Protein AF-A0A7S2MRG0-F1 (afdb_monomer)

Organism: NCBI:txid327968

Foldseek 3Di:
DVVVCVVPVDPDPCDLVNVVVVCVVVVVLVVLLVQCQPDLVRNLVSLQVLLSQLVPDPVSLCSNVVQPSVCLLLVHFPPPVDGDRGCNVVNLVPPLSSLLSSLSSLLSNLLPPSNVVCCVPVLQSSQVSLLVSLVVLVVVPDVRVVSNVSSLSSLLSCLVPPVPSVLPRHDLVVLLVLLLLLVDPPSVSSVSSNVSSCVDVSSVVSNVVSNVCVVVVNDPDPVVVVVVVVCPDDDPPDDD

Mean predicted aligned error: 9.66 Å

Nearest PDB structures (foldseek):
  4db8-assembly2_C  TM=5.109E-01  e=4.761E-03  synthetic construct
  4dba-assembly2_D  TM=5.518E-01  e=1.213E-02  synthetic construct
  4hxt-assembly1_A  TM=4.665E-01  e=1.895E-02  synthetic construct
  7sqc-assembly1_I0  TM=4.192E-01  e=9.850E-02  Chlamydomonas reinhardtii

Radius of gyration: 21.15 Å; Cα contacts (8 Å, |Δi|>4): 250; chains: 1; bounding box: 89×30×52 Å

pLDDT: mean 83.01, std 17.53, range [37.38, 97.69]

Solvent-accessible surface area (backbone atoms only — not comparable to full-atom values): 13139 Å² total; per-residue (Å²): 107,77,65,57,50,65,61,63,74,48,100,53,85,61,49,74,66,57,48,52,52,51,36,59,78,65,49,36,64,78,56,33,53,64,28,37,33,32,57,50,90,45,14,34,60,22,32,44,51,51,27,52,44,37,71,74,38,71,67,44,32,52,55,48,54,75,69,43,45,59,39,42,75,42,74,38,67,46,50,77,93,63,54,55,87,63,32,35,73,56,29,55,70,75,32,70,67,35,37,41,22,46,25,45,34,43,45,60,40,51,89,37,69,69,45,52,49,44,44,70,77,41,22,58,56,41,44,47,40,51,50,52,50,39,50,54,35,53,72,66,37,86,90,30,53,69,32,34,50,24,36,48,48,33,52,30,52,38,38,75,78,48,39,64,46,54,49,72,41,62,52,67,72,60,53,48,49,33,52,62,44,33,71,42,86,86,34,56,57,32,37,52,35,51,59,53,35,52,72,38,74,70,33,26,67,63,44,49,64,50,48,53,33,55,76,71,70,49,71,93,63,71,64,59,62,51,55,58,67,70,63,57,84,77,80,79,79,82,78,130

Structure (mmCIF, N/CA/C/O backbone):
data_AF-A0A7S2MRG0-F1
#
_entry.id   AF-A0A7S2MRG0-F1
#
loop_
_atom_site.group_PDB
_atom_site.id
_atom_site.type_symbol
_atom_site.label_atom_id
_atom_site.label_alt_id
_atom_site.label_comp_id
_atom_site.label_asym_id
_atom_site.label_entity_id
_atom_site.label_seq_id
_atom_site.pdbx_PDB_ins_code
_atom_site.Cartn_x
_atom_site.Cartn_y
_atom_site.Cartn_z
_atom_site.occupancy
_atom_site.B_iso_or_equiv
_atom_site.auth_seq_id
_atom_site.auth_comp_id
_atom_site.auth_asym_id
_atom_site.auth_atom_id
_atom_site.pdbx_PDB_model_num
ATOM 1 N N . LYS A 1 1 ? 19.840 -15.384 -13.602 1.00 38.88 1 LYS A N 1
ATOM 2 C CA . LYS A 1 1 ? 21.110 -16.084 -13.936 1.00 38.88 1 LYS A CA 1
ATOM 3 C C . LYS A 1 1 ? 21.930 -15.422 -15.052 1.00 38.88 1 LYS A C 1
ATOM 5 O O . LYS A 1 1 ? 22.970 -14.881 -14.722 1.00 38.88 1 LYS A O 1
ATOM 10 N N . ALA A 1 2 ? 21.521 -15.392 -16.332 1.00 38.28 2 ALA A N 1
ATOM 11 C CA . ALA A 1 2 ? 22.352 -14.765 -17.387 1.00 38.28 2 ALA A CA 1
ATOM 12 C C . ALA A 1 2 ? 22.412 -13.219 -17.320 1.00 38.28 2 ALA A C 1
ATOM 14 O O . ALA A 1 2 ? 23.446 -12.632 -17.630 1.00 38.28 2 ALA A O 1
ATOM 15 N N . LEU A 1 3 ? 21.325 -12.564 -16.886 1.00 37.81 3 LEU A N 1
ATOM 16 C CA . LEU A 1 3 ? 21.286 -11.105 -16.706 1.00 37.81 3 LEU A CA 1
ATOM 17 C C . LEU A 1 3 ? 22.051 -10.654 -15.448 1.00 37.81 3 LEU A C 1
ATOM 19 O O . LEU A 1 3 ? 22.858 -9.738 -15.531 1.00 37.81 3 LEU A O 1
ATOM 23 N N . GLU A 1 4 ? 21.872 -11.358 -14.323 1.00 41.69 4 GLU A N 1
ATOM 24 C CA . GLU A 1 4 ? 22.664 -11.155 -13.094 1.00 41.69 4 GLU A CA 1
ATOM 25 C C . GLU A 1 4 ? 24.160 -11.339 -13.341 1.00 41.69 4 GLU A C 1
ATOM 27 O O . GLU A 1 4 ? 24.950 -10.494 -12.945 1.00 41.69 4 GLU A O 1
ATOM 32 N N . TYR A 1 5 ? 24.559 -12.399 -14.053 1.00 42.91 5 TYR A N 1
ATOM 33 C CA . TYR A 1 5 ? 25.966 -12.632 -14.378 1.00 42.91 5 TYR A CA 1
ATOM 34 C C . TYR A 1 5 ? 26.545 -11.499 -15.238 1.00 42.91 5 TYR A C 1
ATOM 36 O O . TYR A 1 5 ? 27.671 -11.071 -15.025 1.00 42.91 5 TYR A O 1
ATOM 44 N N . ARG A 1 6 ? 25.770 -10.941 -16.178 1.00 43.69 6 ARG A N 1
ATOM 45 C CA . ARG A 1 6 ? 26.230 -9.807 -16.996 1.00 43.69 6 ARG A CA 1
ATOM 46 C C . ARG A 1 6 ? 26.312 -8.484 -16.236 1.00 43.69 6 ARG A C 1
ATOM 48 O O . ARG A 1 6 ? 27.131 -7.651 -16.613 1.00 43.69 6 ARG A O 1
ATOM 55 N N . LEU A 1 7 ? 25.495 -8.299 -15.202 1.00 45.19 7 LEU A N 1
ATOM 56 C CA . LEU A 1 7 ? 25.534 -7.114 -14.344 1.00 45.19 7 LEU A CA 1
ATOM 57 C C . LEU A 1 7 ? 26.647 -7.196 -13.287 1.00 45.19 7 LEU A C 1
ATOM 59 O O . LEU A 1 7 ? 27.236 -6.172 -12.972 1.00 45.19 7 LEU A O 1
ATOM 63 N N . LEU A 1 8 ? 26.976 -8.399 -12.799 1.00 50.06 8 LEU A N 1
ATOM 64 C CA . LEU A 1 8 ? 27.940 -8.622 -11.709 1.00 50.06 8 LEU A CA 1
ATOM 65 C C . LEU A 1 8 ? 29.391 -8.884 -12.164 1.00 50.06 8 LEU A C 1
ATOM 67 O O . LEU A 1 8 ? 30.298 -8.798 -11.349 1.00 50.06 8 LEU A O 1
ATOM 71 N N . VAL A 1 9 ? 29.641 -9.228 -13.436 1.00 46.03 9 VAL A N 1
ATOM 72 C CA . VAL A 1 9 ? 30.993 -9.607 -13.929 1.00 46.03 9 VAL A CA 1
ATOM 73 C C . VAL A 1 9 ? 31.866 -8.411 -14.327 1.00 46.03 9 VAL A C 1
ATOM 75 O O . VAL A 1 9 ? 33.059 -8.568 -14.578 1.00 46.03 9 VAL A O 1
ATOM 78 N N . LYS A 1 10 ? 31.319 -7.195 -14.368 1.00 42.16 10 LYS A N 1
ATOM 79 C CA . LYS A 1 10 ? 32.153 -5.989 -14.402 1.00 42.16 10 LYS A CA 1
ATOM 80 C C . LYS A 1 10 ? 32.171 -5.422 -12.995 1.00 42.16 10 LYS A C 1
ATOM 82 O O . LYS A 1 10 ? 31.092 -5.117 -12.507 1.00 42.16 10 LYS A O 1
ATOM 87 N N . ASP A 1 11 ? 33.363 -5.265 -12.413 1.00 41.53 11 ASP A N 1
ATOM 88 C CA . ASP A 1 11 ? 33.671 -4.532 -11.170 1.00 41.53 11 ASP A CA 1
ATOM 89 C C . ASP A 1 11 ? 33.156 -3.084 -11.222 1.00 41.53 11 ASP A C 1
ATOM 91 O O . ASP A 1 11 ? 33.892 -2.105 -11.321 1.00 41.53 11 ASP A O 1
ATOM 95 N N . ARG A 1 12 ? 31.843 -2.944 -11.247 1.00 46.56 12 ARG A N 1
ATOM 96 C CA . ARG A 1 12 ? 31.109 -1.717 -11.071 1.00 46.56 12 ARG A CA 1
ATOM 97 C C . ARG A 1 12 ? 30.183 -2.042 -9.929 1.00 46.56 12 ARG A C 1
ATOM 99 O O . ARG A 1 12 ? 29.082 -2.548 -10.135 1.00 46.56 12 ARG A O 1
ATOM 106 N N . GLU A 1 13 ? 30.641 -1.743 -8.723 1.00 42.44 13 GLU A N 1
ATOM 107 C CA . GLU A 1 13 ? 29.713 -1.200 -7.747 1.00 42.44 13 GLU A CA 1
ATOM 108 C C . GLU A 1 13 ? 29.060 -0.006 -8.454 1.00 42.44 13 GLU A C 1
ATOM 110 O O . GLU A 1 13 ? 29.632 1.075 -8.557 1.00 42.44 13 GLU A O 1
ATOM 115 N N . LEU A 1 14 ? 27.935 -0.254 -9.130 1.00 49.53 14 LEU A N 1
ATOM 116 C CA . LEU A 1 14 ? 27.101 0.813 -9.643 1.00 49.53 14 LEU A CA 1
ATOM 117 C C . LEU A 1 14 ? 26.596 1.497 -8.384 1.00 49.53 14 LEU A C 1
ATOM 119 O O . LEU A 1 14 ? 25.675 1.006 -7.729 1.00 49.53 14 LEU A O 1
ATOM 123 N N . GLU A 1 15 ? 27.258 2.593 -8.020 1.00 56.72 15 GLU A N 1
ATOM 124 C CA . GLU A 1 15 ? 26.731 3.540 -7.053 1.00 56.72 15 GLU A CA 1
ATOM 125 C C . GLU A 1 15 ? 25.265 3.810 -7.416 1.00 56.72 15 GLU A C 1
ATOM 127 O O . GLU A 1 15 ? 24.887 3.790 -8.592 1.00 56.72 15 GLU A O 1
ATOM 132 N N . ARG A 1 16 ? 24.417 3.996 -6.404 1.00 56.06 16 ARG A N 1
ATOM 133 C CA . ARG A 1 16 ? 22.956 4.093 -6.564 1.00 56.06 16 ARG A CA 1
ATOM 134 C C . ARG A 1 16 ? 22.547 5.078 -7.672 1.00 56.06 16 ARG A C 1
ATOM 136 O O . ARG A 1 16 ? 21.622 4.786 -8.428 1.00 56.06 16 ARG A O 1
ATOM 143 N N . ASP A 1 17 ? 23.299 6.165 -7.813 1.00 61.16 17 ASP A N 1
ATOM 144 C CA . ASP A 1 17 ? 23.102 7.206 -8.825 1.00 61.16 17 ASP A CA 1
ATOM 145 C C . ASP A 1 17 ? 23.449 6.714 -10.246 1.00 61.16 17 ASP A C 1
ATOM 147 O O . ASP A 1 17 ? 22.743 7.000 -11.209 1.00 61.16 17 ASP A O 1
ATOM 151 N N . SER A 1 18 ? 24.460 5.852 -10.380 1.00 72.81 18 SER A N 1
ATOM 152 C CA . SER A 1 18 ? 24.862 5.249 -11.654 1.00 72.81 18 SER A CA 1
ATOM 153 C C . SER A 1 18 ? 23.833 4.238 -12.188 1.00 72.81 18 SER A C 1
ATOM 155 O O . SER A 1 18 ? 23.685 4.086 -13.404 1.00 72.81 18 SER A O 1
ATOM 157 N N . PHE A 1 19 ? 23.089 3.560 -11.303 1.00 79.88 19 PHE A N 1
ATOM 158 C CA . PHE A 1 19 ? 21.957 2.719 -11.707 1.00 79.88 19 PHE A CA 1
ATOM 159 C C . PHE A 1 19 ? 20.771 3.558 -12.188 1.00 79.88 19 PHE A C 1
ATOM 161 O O . PHE A 1 19 ? 20.184 3.239 -13.223 1.00 79.88 19 PHE A O 1
ATOM 168 N N . GLU A 1 20 ? 20.425 4.619 -11.456 1.00 84.81 20 GLU A N 1
ATOM 169 C CA . GLU A 1 20 ? 19.325 5.515 -11.815 1.00 84.81 20 GLU A CA 1
ATOM 170 C C . GLU A 1 20 ? 19.563 6.167 -13.187 1.00 84.81 20 GLU A C 1
ATOM 172 O O . GLU A 1 20 ? 18.697 6.084 -14.061 1.00 84.81 20 GLU A O 1
ATOM 177 N N . ASP A 1 21 ? 20.760 6.700 -13.430 1.00 84.88 21 ASP A N 1
ATOM 178 C CA . ASP A 1 21 ? 21.127 7.294 -14.719 1.00 84.88 21 ASP A CA 1
ATOM 179 C C . ASP A 1 21 ? 21.046 6.284 -15.871 1.00 84.88 21 ASP A C 1
ATOM 181 O O . ASP A 1 21 ? 20.509 6.583 -16.941 1.00 84.88 21 ASP A O 1
ATOM 185 N N . ALA A 1 22 ? 21.537 5.059 -15.658 1.00 85.75 22 ALA A N 1
ATOM 186 C CA . ALA A 1 22 ? 21.460 3.995 -16.657 1.00 85.75 22 ALA A CA 1
ATOM 187 C C . ALA A 1 22 ? 20.010 3.564 -16.928 1.00 85.75 22 ALA A C 1
ATOM 189 O O . ALA A 1 22 ? 19.646 3.291 -18.076 1.00 85.75 22 ALA A O 1
ATOM 190 N N . PHE A 1 23 ? 19.175 3.520 -15.889 1.00 89.56 23 PHE A N 1
ATOM 191 C CA . PHE A 1 23 ? 17.756 3.212 -16.005 1.00 89.56 23 PHE A CA 1
ATOM 192 C C . PHE A 1 23 ? 17.024 4.283 -16.822 1.00 89.56 23 PHE A C 1
ATOM 194 O O . PHE A 1 23 ? 16.280 3.943 -17.745 1.00 89.56 23 PHE A O 1
ATOM 201 N N . HIS A 1 24 ? 17.279 5.564 -16.546 1.00 90.12 24 HIS A N 1
ATOM 202 C CA . HIS A 1 24 ? 16.719 6.686 -17.304 1.00 90.12 24 HIS A CA 1
ATOM 203 C C . HIS A 1 24 ? 17.182 6.678 -18.760 1.00 90.12 24 HIS A C 1
ATOM 205 O O . HIS A 1 24 ? 16.351 6.688 -19.669 1.00 90.12 24 HIS A O 1
ATOM 211 N N . ALA A 1 25 ? 18.493 6.574 -18.999 1.00 89.69 25 ALA A N 1
ATOM 212 C CA . ALA A 1 25 ? 19.071 6.541 -20.343 1.00 89.69 25 ALA A CA 1
ATOM 213 C C . ALA A 1 25 ? 18.555 5.357 -21.182 1.00 89.69 25 ALA A C 1
ATOM 215 O O . ALA A 1 25 ? 18.413 5.461 -22.400 1.00 89.69 25 ALA A O 1
ATOM 216 N N . GLY A 1 26 ? 18.247 4.234 -20.530 1.00 88.00 26 GLY A N 1
ATOM 217 C CA . GLY A 1 26 ? 17.693 3.035 -21.153 1.00 88.00 26 GLY A CA 1
ATOM 218 C C . GLY A 1 26 ? 16.178 3.050 -21.370 1.00 88.00 26 GLY A C 1
ATOM 219 O O . GLY A 1 26 ? 15.636 2.020 -21.767 1.00 88.00 26 GLY A O 1
ATOM 220 N N . ASN A 1 27 ? 15.477 4.161 -21.105 1.00 89.88 27 ASN A N 1
ATOM 221 C CA . ASN A 1 27 ? 14.008 4.227 -21.111 1.00 89.88 27 ASN A CA 1
ATOM 222 C C . ASN A 1 27 ? 13.360 3.183 -20.181 1.00 89.88 27 ASN A C 1
ATOM 224 O O . ASN A 1 27 ? 12.313 2.611 -20.493 1.00 89.88 27 ASN A O 1
ATOM 228 N N . GLY A 1 28 ? 13.979 2.927 -19.026 1.00 91.50 28 GLY A N 1
ATOM 229 C CA . GLY A 1 28 ? 13.631 1.830 -18.127 1.00 91.50 28 GLY A CA 1
ATOM 230 C C . GLY A 1 28 ? 12.164 1.814 -17.695 1.00 91.50 28 GLY A C 1
ATOM 231 O O . GLY A 1 28 ? 11.574 0.739 -17.606 1.00 91.50 28 GLY A O 1
ATOM 232 N N . TYR A 1 29 ? 11.528 2.978 -17.514 1.00 91.88 29 TYR A N 1
ATOM 233 C CA . TYR A 1 29 ? 10.099 3.064 -17.180 1.00 91.88 29 TYR A CA 1
ATOM 234 C C . TYR A 1 29 ? 9.194 2.443 -18.247 1.00 91.88 29 TYR A C 1
ATOM 236 O O . TYR A 1 29 ? 8.263 1.715 -17.908 1.00 91.88 29 TYR A O 1
ATOM 244 N N . PHE A 1 30 ? 9.490 2.667 -19.530 1.00 90.12 30 PHE A N 1
ATOM 245 C CA . PHE A 1 30 ? 8.708 2.114 -20.641 1.00 90.12 30 PHE A CA 1
ATOM 246 C C . PHE A 1 30 ? 8.842 0.595 -20.759 1.00 90.12 30 PHE A C 1
ATOM 248 O O . PHE A 1 30 ? 7.992 -0.050 -21.368 1.00 90.12 30 PHE A O 1
ATOM 255 N N . VAL A 1 31 ? 9.884 0.020 -20.156 1.00 90.19 31 VAL A N 1
ATOM 256 C CA . VAL A 1 31 ? 10.081 -1.428 -20.075 1.00 90.19 31 VAL A CA 1
ATOM 257 C C . VAL A 1 31 ? 9.444 -1.986 -18.804 1.00 90.19 31 VAL A C 1
ATOM 259 O O . VAL A 1 31 ? 8.649 -2.915 -18.874 1.00 90.19 31 VAL A O 1
ATOM 262 N N . ALA A 1 32 ? 9.760 -1.422 -17.638 1.00 92.31 32 ALA A N 1
ATOM 263 C CA . ALA A 1 32 ? 9.353 -1.969 -16.348 1.00 92.31 32 ALA A CA 1
ATOM 264 C C . ALA A 1 32 ? 7.843 -1.845 -16.094 1.00 92.31 32 ALA A C 1
ATOM 266 O O . ALA A 1 32 ? 7.231 -2.780 -15.586 1.00 92.31 32 ALA A O 1
ATOM 267 N N . ILE A 1 33 ? 7.215 -0.727 -16.466 1.00 91.50 33 ILE A N 1
ATOM 268 C CA . ILE A 1 33 ? 5.807 -0.470 -16.127 1.00 91.50 33 ILE A CA 1
ATOM 269 C C . ILE A 1 33 ? 4.848 -1.458 -16.806 1.00 91.50 33 ILE A C 1
ATOM 271 O O . ILE A 1 33 ? 4.027 -2.048 -16.100 1.00 91.50 33 ILE A O 1
ATOM 275 N N . PRO A 1 34 ? 4.949 -1.736 -18.121 1.00 88.94 34 PRO A N 1
ATOM 276 C CA . PRO A 1 34 ? 4.121 -2.769 -18.740 1.00 88.94 34 PRO A CA 1
ATOM 277 C C . PRO A 1 34 ? 4.332 -4.159 -18.125 1.00 88.94 34 PRO A C 1
ATOM 279 O O . PRO A 1 34 ? 3.378 -4.928 -18.005 1.00 88.94 34 PRO A O 1
ATOM 282 N N . LEU A 1 35 ? 5.559 -4.476 -17.693 1.00 91.94 35 LEU A N 1
ATOM 283 C CA . LEU A 1 35 ? 5.891 -5.779 -17.111 1.00 91.94 35 LEU A CA 1
ATOM 284 C C . LEU A 1 35 ? 5.221 -6.027 -15.757 1.00 91.94 35 LEU A C 1
ATOM 286 O O . LEU A 1 35 ? 4.993 -7.188 -15.425 1.00 91.94 35 LEU A O 1
ATOM 290 N N . VAL A 1 36 ? 4.818 -4.981 -15.024 1.00 92.62 36 VAL A N 1
ATOM 291 C CA . VAL A 1 36 ? 3.998 -5.122 -13.804 1.00 92.62 36 VAL A CA 1
ATOM 292 C C . VAL A 1 36 ? 2.703 -5.888 -14.089 1.00 92.62 36 VAL A C 1
ATOM 294 O O . VAL A 1 36 ? 2.254 -6.665 -13.252 1.00 92.62 36 VAL A O 1
ATOM 297 N N . GLN A 1 37 ? 2.118 -5.707 -15.277 1.00 90.19 37 GLN A N 1
ATOM 298 C CA . GLN A 1 37 ? 0.887 -6.391 -15.687 1.00 90.19 37 GLN A CA 1
ATOM 299 C C . GLN A 1 37 ? 1.126 -7.793 -16.272 1.00 90.19 37 GLN A C 1
ATOM 301 O O . GLN A 1 37 ? 0.172 -8.537 -16.516 1.00 90.19 37 GLN A O 1
ATOM 306 N N . GLY A 1 38 ? 2.389 -8.168 -16.482 1.00 90.38 38 GLY A N 1
ATOM 307 C CA . GLY A 1 38 ? 2.785 -9.470 -17.003 1.00 90.38 38 GLY A CA 1
ATOM 308 C C . GLY A 1 38 ? 2.744 -10.593 -15.957 1.00 90.38 38 GLY A C 1
ATOM 309 O O . GLY A 1 38 ? 2.422 -10.364 -14.791 1.00 90.38 38 GLY A O 1
ATOM 310 N N . PRO A 1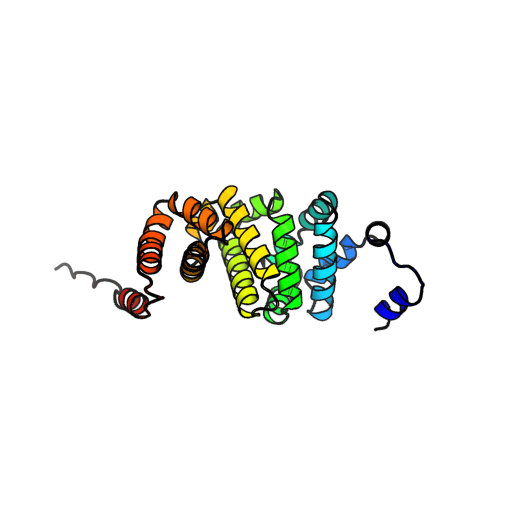 39 ? 3.090 -11.829 -16.360 1.00 91.25 39 PRO A N 1
ATOM 311 C CA . PRO A 1 39 ? 3.187 -12.973 -15.453 1.00 91.25 39 PRO A CA 1
ATOM 312 C C . PRO A 1 39 ? 4.157 -12.742 -14.282 1.00 91.25 39 PRO A C 1
ATOM 314 O O . PRO A 1 39 ? 5.134 -12.003 -14.422 1.00 91.25 39 PRO A O 1
ATOM 317 N N . THR A 1 40 ? 3.949 -13.452 -13.166 1.00 92.88 40 THR A N 1
ATOM 318 C CA . THR A 1 40 ? 4.726 -13.325 -11.914 1.00 92.88 40 THR A CA 1
ATOM 319 C C . THR A 1 40 ? 6.248 -13.198 -12.102 1.00 92.88 40 THR A C 1
ATOM 321 O O . THR A 1 40 ? 6.814 -12.276 -11.515 1.00 92.88 40 THR A O 1
ATOM 324 N N . PRO A 1 41 ? 6.928 -14.016 -12.942 1.00 93.31 41 PRO A N 1
ATOM 325 C CA . PRO A 1 41 ? 8.385 -13.927 -13.116 1.00 93.31 41 PRO A CA 1
ATOM 326 C C . PRO A 1 41 ? 8.889 -12.597 -13.694 1.00 93.31 41 PRO A C 1
ATOM 328 O O . PRO A 1 41 ? 10.073 -12.291 -13.579 1.00 93.31 41 PRO A O 1
ATOM 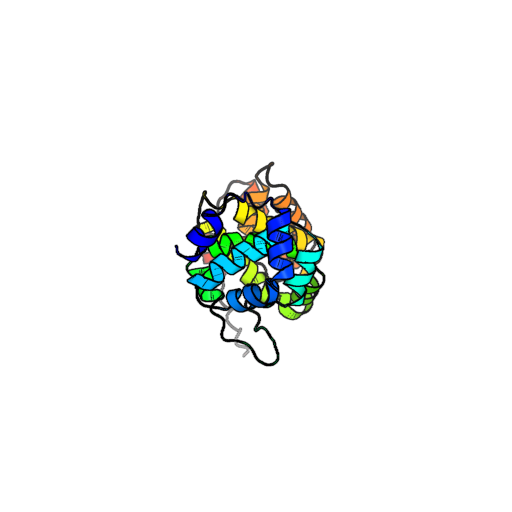331 N N . PHE A 1 42 ? 8.013 -11.824 -14.338 1.00 93.38 42 PHE A N 1
ATOM 332 C CA . PHE A 1 42 ? 8.321 -10.502 -14.882 1.00 93.38 42 PHE A CA 1
ATOM 333 C C . PHE A 1 42 ? 7.794 -9.382 -13.987 1.00 93.38 42 PHE A C 1
ATOM 335 O O . PHE A 1 42 ? 8.479 -8.378 -13.794 1.00 93.38 42 PHE A O 1
ATOM 342 N N . ALA A 1 43 ? 6.602 -9.570 -13.416 1.00 93.62 43 ALA A N 1
ATOM 343 C CA . ALA A 1 43 ? 5.962 -8.576 -12.569 1.00 93.62 43 ALA A CA 1
ATOM 344 C C . ALA A 1 43 ? 6.733 -8.330 -11.267 1.00 93.62 43 ALA A C 1
ATOM 346 O O . ALA A 1 43 ? 6.888 -7.181 -10.867 1.00 93.62 43 ALA A O 1
ATOM 347 N N . GLU A 1 44 ? 7.254 -9.374 -10.615 1.00 95.19 44 GLU A N 1
ATOM 348 C CA . GLU A 1 44 ? 7.993 -9.214 -9.357 1.00 95.19 44 GLU A CA 1
ATOM 349 C C . GLU A 1 44 ? 9.271 -8.362 -9.527 1.00 95.19 44 GLU A C 1
ATOM 351 O O . GLU A 1 44 ? 9.380 -7.345 -8.834 1.00 95.19 44 GLU A O 1
ATOM 356 N N . PRO A 1 45 ? 10.203 -8.668 -10.458 1.00 94.75 45 PRO A N 1
ATOM 357 C CA . PRO A 1 45 ? 11.372 -7.816 -10.679 1.00 94.75 45 PRO A CA 1
ATOM 358 C C . PRO A 1 45 ? 11.009 -6.393 -11.114 1.00 94.75 45 PRO A C 1
ATOM 360 O O . PRO A 1 45 ? 11.659 -5.436 -10.696 1.00 94.75 45 PRO A O 1
ATOM 363 N N . ALA A 1 46 ? 9.960 -6.234 -11.928 1.00 94.94 46 ALA A N 1
ATOM 364 C CA . ALA A 1 46 ? 9.481 -4.918 -12.333 1.00 94.94 46 ALA A CA 1
ATOM 365 C C . ALA A 1 46 ? 9.010 -4.094 -11.125 1.00 94.94 46 ALA A C 1
ATOM 367 O O . ALA A 1 46 ? 9.399 -2.936 -10.980 1.00 94.94 46 ALA A O 1
ATOM 368 N N . LEU A 1 47 ? 8.238 -4.698 -10.217 1.00 95.88 47 LEU A N 1
ATOM 369 C CA . LEU A 1 47 ? 7.796 -4.048 -8.985 1.00 95.88 47 LEU A CA 1
ATOM 370 C C . LEU A 1 47 ? 8.968 -3.674 -8.080 1.00 95.88 47 LEU A C 1
ATOM 372 O O . LEU A 1 47 ? 8.967 -2.571 -7.539 1.00 95.88 47 LEU A O 1
ATOM 376 N N . LEU A 1 48 ? 9.977 -4.540 -7.944 1.00 95.00 48 LEU A N 1
ATOM 377 C CA . LEU A 1 48 ? 11.193 -4.228 -7.188 1.00 95.00 48 LEU A CA 1
ATOM 378 C C . LEU A 1 48 ? 11.897 -2.988 -7.750 1.00 95.00 48 LEU A C 1
ATOM 380 O O . LEU A 1 48 ? 12.228 -2.072 -6.994 1.00 95.00 48 LEU A O 1
ATOM 384 N N . ILE A 1 49 ? 12.105 -2.941 -9.068 1.00 94.50 49 ILE A N 1
ATOM 385 C CA . ILE A 1 49 ? 12.766 -1.812 -9.732 1.00 94.50 49 ILE A CA 1
ATOM 386 C C . ILE A 1 49 ? 11.973 -0.527 -9.492 1.00 94.50 49 ILE A C 1
ATOM 388 O O . ILE A 1 49 ? 12.533 0.455 -9.013 1.00 94.50 49 ILE A O 1
ATOM 392 N N . LEU A 1 50 ? 10.663 -0.534 -9.745 1.00 95.44 50 LEU A N 1
ATOM 393 C CA . LEU A 1 50 ? 9.828 0.657 -9.572 1.00 95.44 50 LEU A CA 1
ATOM 394 C C . LEU A 1 50 ? 9.749 1.101 -8.106 1.00 95.44 50 LEU A C 1
ATOM 396 O O . LEU A 1 50 ? 9.845 2.294 -7.829 1.00 95.44 50 LEU A O 1
ATOM 400 N N . ALA A 1 51 ? 9.652 0.165 -7.159 1.00 94.06 51 ALA A N 1
ATOM 401 C CA . ALA A 1 51 ? 9.720 0.471 -5.732 1.00 94.06 51 ALA A CA 1
ATOM 402 C C . ALA A 1 51 ? 11.074 1.081 -5.340 1.00 94.06 51 ALA A C 1
ATOM 404 O O . ALA A 1 51 ? 11.134 1.935 -4.459 1.00 94.06 51 ALA A O 1
ATOM 405 N N . THR A 1 52 ? 12.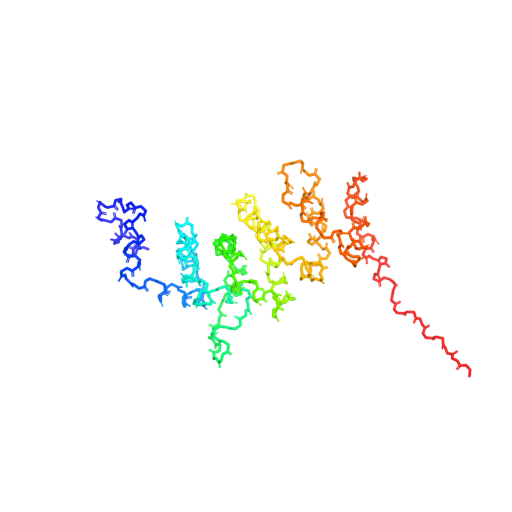164 0.668 -5.988 1.00 92.06 52 THR A N 1
ATOM 406 C CA . THR A 1 52 ? 13.508 1.216 -5.756 1.00 92.06 52 THR A CA 1
ATOM 407 C C . THR A 1 52 ? 13.617 2.638 -6.304 1.00 92.06 52 THR A C 1
ATOM 409 O O . THR A 1 52 ? 14.031 3.535 -5.574 1.00 92.06 52 THR A O 1
ATOM 412 N N . MET A 1 53 ? 13.157 2.874 -7.537 1.00 93.12 53 MET A N 1
ATOM 413 C CA . MET A 1 53 ? 13.149 4.204 -8.164 1.00 93.12 53 MET A CA 1
ATOM 414 C C . MET A 1 53 ? 12.247 5.192 -7.410 1.00 93.12 53 MET A C 1
ATOM 416 O O . MET A 1 53 ? 12.617 6.345 -7.204 1.00 93.12 53 MET A O 1
ATOM 420 N N . ALA A 1 54 ? 11.091 4.743 -6.913 1.00 93.12 54 ALA A N 1
ATOM 421 C CA . ALA A 1 54 ? 10.202 5.573 -6.097 1.00 93.12 54 ALA A CA 1
ATOM 422 C C . ALA A 1 54 ? 10.836 6.026 -4.768 1.00 93.12 54 ALA A C 1
ATOM 424 O O . ALA A 1 54 ? 10.390 7.001 -4.171 1.00 93.12 54 ALA A O 1
ATOM 425 N N . GLN A 1 55 ? 11.871 5.331 -4.287 1.00 90.19 55 GLN A N 1
ATOM 426 C CA . GLN A 1 55 ? 12.600 5.696 -3.071 1.00 90.19 55 GLN A CA 1
ATOM 427 C C . GLN A 1 55 ? 13.781 6.640 -3.324 1.00 90.19 55 GLN A C 1
ATOM 429 O O . GLN A 1 55 ? 14.376 7.104 -2.351 1.00 90.19 55 GLN A O 1
ATOM 434 N N . THR A 1 56 ? 14.182 6.882 -4.576 1.00 88.62 56 THR A N 1
ATOM 435 C CA . THR A 1 56 ? 15.337 7.745 -4.876 1.00 88.62 56 THR A CA 1
ATOM 436 C C . THR A 1 56 ? 14.942 9.200 -5.090 1.00 88.62 56 THR A C 1
ATOM 438 O O . THR A 1 56 ? 15.649 10.081 -4.610 1.00 88.62 56 THR A O 1
ATOM 441 N N . SER A 1 57 ? 13.807 9.487 -5.742 1.00 88.31 57 SER A N 1
ATOM 442 C CA . SER A 1 57 ? 13.385 10.872 -5.982 1.00 88.31 57 SER A CA 1
ATOM 443 C C . SER A 1 57 ? 11.877 11.046 -6.204 1.00 88.31 57 SER A C 1
ATOM 445 O O . SER A 1 57 ? 11.171 10.148 -6.664 1.00 88.31 57 SER A O 1
ATOM 447 N N . ALA A 1 58 ? 11.382 12.259 -5.939 1.00 88.94 58 ALA A N 1
ATOM 448 C CA . ALA A 1 58 ? 10.004 12.646 -6.253 1.00 88.94 58 ALA A CA 1
ATOM 449 C C . ALA A 1 58 ? 9.730 12.710 -7.768 1.00 88.94 58 ALA A C 1
ATOM 451 O O . ALA A 1 58 ? 8.608 12.460 -8.209 1.00 88.94 58 ALA A O 1
ATOM 452 N N . ALA A 1 59 ? 10.750 12.999 -8.585 1.00 90.81 59 ALA A N 1
ATOM 453 C CA . ALA A 1 59 ? 10.624 12.967 -10.041 1.00 90.81 59 ALA A CA 1
ATOM 454 C C . ALA A 1 59 ? 10.287 11.550 -10.534 1.00 90.81 59 ALA A C 1
ATOM 456 O O . ALA A 1 59 ? 9.387 11.374 -11.355 1.00 90.81 59 ALA A O 1
ATOM 457 N N . ASN A 1 60 ? 10.930 10.531 -9.959 1.00 92.88 60 ASN A N 1
ATOM 458 C CA . ASN A 1 60 ? 10.653 9.131 -10.273 1.00 92.88 60 ASN A CA 1
ATOM 459 C C . ASN A 1 60 ? 9.237 8.723 -9.882 1.00 92.88 60 ASN A C 1
ATOM 461 O O . ASN A 1 60 ? 8.545 8.082 -10.671 1.00 92.88 60 ASN A O 1
ATOM 465 N N . ILE A 1 61 ? 8.771 9.157 -8.709 1.00 93.75 61 ILE A N 1
ATOM 466 C CA . ILE A 1 61 ? 7.378 8.970 -8.283 1.00 93.75 61 ILE A CA 1
ATOM 467 C C . ILE A 1 61 ? 6.421 9.518 -9.352 1.00 93.75 61 ILE A C 1
ATOM 469 O O . ILE A 1 61 ? 5.527 8.792 -9.789 1.00 93.75 61 ILE A O 1
ATOM 473 N N . ASN A 1 62 ? 6.648 10.745 -9.836 1.00 91.00 62 ASN A N 1
ATOM 474 C CA . ASN A 1 62 ? 5.816 11.371 -10.870 1.00 91.00 62 ASN A CA 1
ATOM 475 C C . ASN A 1 62 ? 5.804 10.580 -12.189 1.00 91.00 62 ASN A C 1
ATOM 477 O O . ASN A 1 62 ? 4.738 10.405 -12.783 1.00 91.00 62 ASN A O 1
ATOM 481 N N . HIS A 1 63 ? 6.947 10.046 -12.629 1.00 90.94 63 HIS A N 1
ATOM 482 C CA . HIS A 1 63 ? 7.007 9.183 -13.814 1.00 90.94 63 HIS A CA 1
ATOM 483 C C . HIS A 1 63 ? 6.219 7.880 -13.630 1.00 90.94 63 HIS A C 1
ATOM 485 O O . HIS A 1 63 ? 5.469 7.478 -14.522 1.00 90.94 63 HIS A O 1
ATOM 491 N N . ILE A 1 64 ? 6.342 7.234 -12.467 1.00 92.31 64 ILE A N 1
ATOM 492 C CA . ILE A 1 64 ? 5.673 5.958 -12.185 1.00 92.31 64 ILE A CA 1
ATOM 493 C C . ILE A 1 64 ? 4.150 6.122 -12.153 1.00 92.31 64 ILE A C 1
ATOM 495 O O . ILE A 1 64 ? 3.428 5.292 -12.721 1.00 92.31 64 ILE A O 1
ATOM 499 N N . VAL A 1 65 ? 3.650 7.180 -11.504 1.00 89.56 65 VAL A N 1
ATOM 500 C CA . VAL A 1 65 ? 2.204 7.442 -11.422 1.00 89.56 65 VAL A CA 1
ATOM 501 C C . VAL A 1 65 ? 1.638 7.970 -12.737 1.00 89.56 65 VAL A C 1
ATOM 503 O O . VAL A 1 65 ? 0.533 7.576 -13.106 1.00 89.56 65 VAL A O 1
ATOM 506 N N . GLY A 1 66 ? 2.399 8.788 -13.474 1.00 85.69 66 GLY A N 1
ATOM 507 C CA . GLY A 1 66 ? 1.987 9.352 -14.763 1.00 85.69 66 GLY A CA 1
ATOM 508 C C . GLY A 1 66 ? 1.782 8.305 -15.861 1.00 85.69 66 GLY A C 1
ATOM 509 O O . GLY A 1 66 ? 1.047 8.546 -16.813 1.00 85.69 66 GLY A O 1
ATOM 510 N N . LEU A 1 67 ? 2.378 7.122 -15.706 1.00 84.75 67 LEU A N 1
ATOM 511 C CA . LEU A 1 67 ? 2.220 5.977 -16.608 1.00 84.75 67 LEU A CA 1
ATOM 512 C C . LEU A 1 67 ? 1.234 4.922 -16.065 1.00 84.75 67 LEU A C 1
ATOM 514 O O . LEU A 1 67 ? 1.259 3.762 -16.470 1.00 84.75 67 LEU A O 1
ATOM 518 N N . SER A 1 68 ? 0.354 5.319 -15.141 1.00 84.38 68 SER A N 1
ATOM 519 C CA . SER A 1 68 ? -0.768 4.518 -14.630 1.00 84.38 68 SER A CA 1
ATOM 520 C C . SER A 1 68 ? -0.387 3.188 -13.965 1.00 84.38 68 SER A C 1
ATOM 522 O O . SER A 1 68 ? -1.225 2.292 -13.848 1.00 84.38 68 SER A O 1
ATOM 524 N N . THR A 1 69 ? 0.838 3.060 -13.447 1.00 85.75 69 THR A N 1
ATOM 525 C CA . THR A 1 69 ? 1.285 1.864 -12.702 1.00 85.75 69 THR A CA 1
ATOM 526 C C . THR A 1 69 ? 0.386 1.580 -11.497 1.00 85.75 69 THR A C 1
ATOM 528 O O . THR A 1 69 ? 0.028 0.435 -11.227 1.00 85.75 69 THR A O 1
ATOM 531 N N . ILE A 1 70 ? -0.033 2.635 -10.791 1.00 89.50 70 ILE A N 1
ATOM 532 C CA . ILE A 1 70 ? -0.863 2.500 -9.589 1.00 89.50 70 ILE A CA 1
ATOM 533 C C . ILE A 1 70 ? -2.266 1.996 -9.916 1.00 89.50 70 ILE A C 1
ATOM 535 O O . ILE A 1 70 ? -2.805 1.212 -9.144 1.00 89.50 70 ILE A O 1
ATOM 539 N N . HIS A 1 71 ? -2.816 2.352 -11.084 1.00 88.00 71 HIS A N 1
ATOM 540 C CA . HIS A 1 71 ? -4.112 1.842 -11.539 1.00 88.00 71 HIS A CA 1
ATOM 541 C C . HIS A 1 71 ? -4.079 0.312 -11.634 1.00 88.00 71 HIS A C 1
ATOM 543 O O . HIS A 1 71 ? -4.954 -0.363 -11.097 1.00 88.00 71 HIS A O 1
ATOM 549 N N . ALA A 1 72 ? -3.020 -0.241 -12.232 1.00 85.88 72 ALA A N 1
ATOM 550 C CA . ALA A 1 72 ? -2.859 -1.685 -12.346 1.00 85.88 72 ALA A CA 1
ATOM 551 C C . ALA A 1 72 ? -2.757 -2.373 -10.971 1.00 85.88 72 ALA A C 1
ATOM 553 O O . ALA A 1 72 ? -3.384 -3.411 -10.765 1.00 85.88 72 ALA A O 1
ATOM 554 N N . LEU A 1 73 ? -2.023 -1.781 -10.019 1.00 88.44 73 LEU A N 1
ATOM 555 C CA . LEU A 1 73 ? -1.859 -2.322 -8.661 1.00 88.44 73 LEU A CA 1
ATOM 556 C C . LEU A 1 73 ? -3.152 -2.359 -7.844 1.00 88.44 73 LEU A C 1
ATOM 558 O O . LEU A 1 73 ? -3.345 -3.273 -7.050 1.00 88.44 73 LEU A O 1
ATOM 562 N N . ILE A 1 74 ? -4.048 -1.397 -8.053 1.00 85.69 74 ILE A N 1
ATOM 563 C CA . ILE A 1 74 ? -5.359 -1.344 -7.389 1.00 85.69 74 ILE A CA 1
ATOM 564 C C . ILE A 1 74 ? -6.459 -2.028 -8.221 1.00 85.69 74 ILE A C 1
ATOM 566 O O . ILE A 1 74 ? -7.650 -1.765 -8.041 1.00 85.69 74 ILE A O 1
ATOM 570 N N . GLY A 1 75 ? -6.072 -2.896 -9.162 1.00 77.69 75 GLY A N 1
ATOM 571 C CA . GLY A 1 75 ? -6.990 -3.690 -9.979 1.00 77.69 75 GLY A CA 1
ATOM 572 C C . GLY A 1 75 ? -7.877 -2.853 -10.903 1.00 77.69 75 GLY A C 1
ATOM 573 O O . GLY A 1 75 ? -8.957 -3.298 -11.303 1.00 77.69 75 GLY A O 1
ATOM 574 N N . MET A 1 76 ? -7.481 -1.619 -11.214 1.00 79.88 76 MET A N 1
ATOM 575 C CA . MET A 1 76 ? -8.149 -0.779 -12.201 1.00 79.88 76 MET A CA 1
ATOM 576 C C . MET A 1 76 ? -7.593 -1.110 -13.590 1.00 79.88 76 MET A C 1
ATOM 578 O O . MET A 1 76 ? -6.372 -1.182 -13.758 1.00 79.88 76 MET A O 1
ATOM 582 N N . PRO A 1 77 ? -8.467 -1.360 -14.581 1.00 68.56 77 PRO A N 1
ATOM 583 C CA . PRO A 1 77 ? -8.022 -1.650 -15.935 1.00 68.56 77 PRO A CA 1
ATOM 584 C C . PRO A 1 77 ? -7.165 -0.490 -16.451 1.00 68.56 77 PRO A C 1
ATOM 586 O O . PRO A 1 77 ? -7.574 0.658 -16.376 1.00 68.56 77 PRO A O 1
ATOM 589 N N . SER A 1 78 ? -5.964 -0.782 -16.946 1.00 66.44 78 SER A N 1
ATOM 590 C CA . SER A 1 78 ? -5.043 0.240 -17.447 1.00 66.44 78 SER A CA 1
ATOM 591 C C . SER A 1 78 ? -4.444 -0.209 -18.785 1.00 66.44 78 SER A C 1
ATOM 593 O O . SER A 1 78 ? -3.882 -1.309 -18.847 1.00 66.44 78 SER A O 1
ATOM 595 N N . PRO A 1 79 ? -4.544 0.596 -19.862 1.00 67.38 79 PRO A N 1
ATOM 596 C CA . PRO A 1 79 ? -5.282 1.863 -19.960 1.00 67.38 79 PRO A CA 1
ATOM 597 C C . PRO A 1 79 ? -6.808 1.655 -20.051 1.00 67.38 79 PRO A C 1
ATOM 599 O O . PRO A 1 79 ? -7.262 0.663 -20.620 1.00 67.38 79 PRO A O 1
ATOM 602 N N . ASP A 1 80 ? -7.600 2.617 -19.564 1.00 65.75 80 ASP A N 1
ATOM 603 C CA . ASP A 1 80 ? -9.074 2.529 -19.493 1.00 65.75 80 ASP A CA 1
ATOM 604 C C . ASP A 1 80 ? -9.744 2.232 -20.846 1.00 65.75 80 ASP A C 1
ATOM 606 O O . ASP A 1 80 ? -10.691 1.454 -20.930 1.00 65.75 80 ASP A O 1
ATOM 610 N N . ALA A 1 81 ? -9.236 2.836 -21.926 1.00 68.19 81 ALA A N 1
ATOM 611 C CA . ALA A 1 81 ? -9.816 2.707 -23.264 1.00 68.19 81 ALA A CA 1
ATOM 612 C C . ALA A 1 81 ? -9.584 1.327 -23.903 1.00 68.19 81 ALA A C 1
ATOM 614 O O . ALA A 1 81 ? -10.390 0.868 -24.713 1.00 68.19 81 ALA A O 1
ATOM 615 N N . LYS A 1 82 ? -8.468 0.669 -23.570 1.00 72.12 82 LYS A N 1
ATOM 616 C CA . LYS A 1 82 ? -8.122 -0.663 -24.077 1.00 72.12 82 LYS A CA 1
ATOM 617 C C . LYS A 1 82 ? -7.323 -1.413 -23.011 1.00 72.12 82 LYS A C 1
ATOM 619 O O . LYS A 1 82 ? -6.092 -1.433 -23.085 1.00 72.12 82 LYS A O 1
ATOM 624 N N . PRO A 1 83 ? -8.014 -2.017 -22.031 1.00 73.12 83 PRO A N 1
ATOM 625 C CA . PRO A 1 83 ? -7.361 -2.673 -20.911 1.00 73.12 83 PRO A CA 1
ATOM 626 C C . PRO A 1 83 ? -6.436 -3.782 -21.401 1.00 73.12 83 PRO A C 1
ATOM 628 O O . PRO A 1 83 ? -6.835 -4.620 -22.217 1.00 73.12 83 PRO A O 1
ATOM 631 N N . MET A 1 84 ? -5.200 -3.795 -20.911 1.00 71.31 84 MET A N 1
ATOM 632 C CA . MET A 1 84 ? -4.308 -4.919 -21.171 1.00 71.31 84 MET A CA 1
ATOM 633 C C . MET A 1 84 ? -4.712 -6.120 -20.304 1.00 71.31 84 MET A C 1
ATOM 635 O O . MET A 1 84 ? -5.175 -5.932 -19.175 1.00 71.31 84 MET A O 1
ATOM 639 N N . PRO A 1 85 ? -4.523 -7.363 -20.785 1.00 79.75 85 PRO A N 1
ATOM 640 C CA . PRO A 1 85 ? -4.591 -8.534 -19.923 1.00 79.75 85 PRO A CA 1
ATOM 641 C C . PRO A 1 85 ? -3.605 -8.369 -18.764 1.00 79.75 85 PRO A C 1
ATOM 643 O O . PRO A 1 85 ? -2.407 -8.197 -18.988 1.00 79.75 85 PRO A O 1
ATOM 646 N N . SER A 1 86 ? -4.112 -8.415 -17.535 1.00 84.62 86 SER A N 1
ATOM 647 C CA . SER A 1 86 ? -3.321 -8.173 -16.332 1.00 84.62 86 SER A CA 1
ATOM 648 C C . SER A 1 86 ? -3.267 -9.425 -15.470 1.00 84.62 86 SER A C 1
ATOM 650 O O . SER A 1 86 ? -4.296 -10.029 -15.171 1.00 84.62 86 SER A O 1
ATOM 652 N N . HIS A 1 87 ? -2.059 -9.797 -15.052 1.00 88.94 87 HIS A N 1
ATOM 653 C CA . HIS A 1 87 ? -1.823 -10.878 -14.095 1.00 88.94 87 HIS A CA 1
ATOM 654 C C . HIS A 1 87 ? -1.526 -10.333 -12.691 1.00 88.94 87 HIS A C 1
ATOM 656 O O . HIS A 1 87 ? -1.168 -11.108 -11.809 1.00 88.94 87 HIS A O 1
ATOM 662 N N . VAL A 1 88 ? -1.680 -9.020 -12.457 1.00 90.25 88 VAL A N 1
ATOM 663 C CA . VAL A 1 88 ? -1.339 -8.372 -11.176 1.00 90.25 88 VAL A CA 1
ATOM 664 C C . VAL A 1 88 ? -2.041 -9.051 -10.005 1.00 90.25 88 VAL A C 1
ATOM 666 O O . VAL A 1 88 ? -1.383 -9.415 -9.036 1.00 90.25 88 VAL A O 1
ATOM 669 N N . ASP A 1 89 ? -3.348 -9.295 -10.110 1.00 90.31 89 ASP A N 1
ATOM 670 C CA . ASP A 1 89 ? -4.116 -9.952 -9.047 1.00 90.31 89 ASP A CA 1
ATOM 671 C C . ASP A 1 89 ? -3.580 -11.351 -8.719 1.00 90.31 89 ASP A C 1
ATOM 673 O O . ASP A 1 89 ? -3.520 -11.741 -7.551 1.00 90.31 89 ASP A O 1
ATOM 677 N N . GLN A 1 90 ? -3.172 -12.107 -9.741 1.00 91.69 90 GLN A N 1
ATOM 678 C CA . GLN A 1 90 ? -2.580 -13.429 -9.562 1.00 91.69 90 GLN A CA 1
ATOM 679 C C . GLN A 1 90 ? -1.196 -13.318 -8.917 1.00 91.69 90 GLN A C 1
ATOM 681 O O . GLN A 1 90 ? -0.937 -13.991 -7.922 1.00 91.69 90 GLN A O 1
ATOM 686 N N . THR A 1 91 ? -0.343 -12.432 -9.430 1.00 93.25 91 THR A N 1
ATOM 687 C CA . THR A 1 91 ? 0.997 -12.150 -8.902 1.00 93.25 91 THR A CA 1
ATOM 688 C C . THR A 1 91 ? 0.931 -11.768 -7.422 1.00 93.25 91 THR A C 1
ATOM 690 O O . THR A 1 91 ? 1.600 -12.394 -6.599 1.00 93.25 91 THR A O 1
ATOM 693 N N . LEU A 1 92 ? 0.079 -10.804 -7.057 1.00 93.88 92 LEU A N 1
ATOM 694 C CA . LEU A 1 92 ? -0.103 -10.342 -5.678 1.00 93.88 92 LEU A CA 1
ATOM 695 C C . LEU A 1 92 ? -0.761 -11.392 -4.779 1.00 93.88 92 LEU A C 1
ATOM 697 O O . LEU A 1 92 ? -0.608 -11.322 -3.563 1.00 93.88 92 LEU A O 1
ATOM 701 N N . LYS A 1 93 ? -1.479 -12.372 -5.338 1.00 92.38 93 LYS A N 1
ATOM 702 C CA . LYS A 1 93 ? -2.005 -13.513 -4.579 1.00 92.38 93 LYS A CA 1
ATOM 703 C C . LYS A 1 93 ? -0.909 -14.538 -4.280 1.00 92.38 93 LYS A C 1
ATOM 705 O O . LYS A 1 93 ? -0.832 -15.031 -3.160 1.00 92.38 93 LYS A O 1
ATOM 710 N N . THR A 1 94 ? -0.048 -14.848 -5.247 1.00 91.81 94 THR A N 1
ATOM 711 C CA . THR A 1 94 ? 0.886 -15.984 -5.146 1.00 91.81 94 THR A CA 1
ATOM 712 C C . THR A 1 94 ? 2.305 -15.627 -4.701 1.00 91.81 94 THR A C 1
ATOM 714 O O . THR A 1 94 ? 3.039 -16.532 -4.322 1.00 91.81 94 THR A O 1
ATOM 717 N N . CYS A 1 95 ? 2.722 -14.358 -4.764 1.00 94.69 95 CYS A N 1
ATOM 718 C CA . CYS A 1 95 ? 4.105 -13.950 -4.490 1.00 94.69 95 CYS A CA 1
ATOM 719 C C . CYS A 1 95 ? 4.189 -12.905 -3.365 1.00 94.69 95 CYS A C 1
ATOM 721 O O . CYS A 1 95 ? 3.746 -11.766 -3.524 1.00 94.69 95 CYS A O 1
ATOM 723 N N . SER A 1 96 ? 4.806 -13.282 -2.240 1.00 94.81 96 SER A N 1
ATOM 724 C CA . SER A 1 96 ? 5.022 -12.396 -1.085 1.00 94.81 96 SER A CA 1
ATOM 725 C C . SER A 1 96 ? 5.999 -11.257 -1.390 1.00 94.81 96 SER A C 1
ATOM 727 O O . SER A 1 96 ? 5.766 -10.119 -0.986 1.00 94.81 96 SER A O 1
ATOM 729 N N . LEU A 1 97 ? 7.048 -11.511 -2.181 1.00 94.38 97 LEU A N 1
ATOM 730 C CA . LEU A 1 97 ? 7.995 -10.473 -2.606 1.00 94.38 97 LEU A CA 1
ATOM 731 C C . LEU A 1 97 ? 7.309 -9.402 -3.461 1.00 94.38 97 LEU A C 1
ATOM 733 O O . LEU A 1 97 ? 7.490 -8.208 -3.225 1.00 94.38 97 LEU A O 1
ATOM 737 N N . ALA A 1 98 ? 6.436 -9.809 -4.386 1.00 95.69 98 ALA A N 1
ATOM 738 C CA . ALA A 1 98 ? 5.646 -8.869 -5.174 1.00 95.69 98 ALA A CA 1
ATOM 739 C C . ALA A 1 98 ? 4.751 -7.988 -4.287 1.00 95.69 98 ALA A C 1
ATOM 741 O O . ALA A 1 98 ? 4.683 -6.778 -4.506 1.00 95.69 98 ALA A O 1
ATOM 742 N N . ARG A 1 99 ? 4.118 -8.559 -3.251 1.00 96.06 99 ARG A N 1
ATOM 743 C CA . ARG A 1 99 ? 3.342 -7.785 -2.268 1.00 96.06 99 ARG A CA 1
ATOM 744 C C . ARG A 1 99 ? 4.208 -6.796 -1.493 1.00 96.06 99 ARG A C 1
ATOM 746 O O . ARG A 1 99 ? 3.815 -5.640 -1.364 1.00 96.06 99 ARG A O 1
ATOM 753 N N . LYS A 1 100 ? 5.397 -7.211 -1.045 1.00 95.62 100 LYS A N 1
ATOM 754 C CA . LYS A 1 100 ? 6.378 -6.333 -0.388 1.00 95.62 100 LYS A CA 1
ATOM 755 C C . LYS A 1 100 ? 6.737 -5.130 -1.263 1.00 95.62 100 LYS A C 1
ATOM 757 O O . LYS A 1 100 ? 6.710 -3.993 -0.793 1.00 95.62 100 LYS A O 1
ATOM 762 N N . HIS A 1 101 ? 7.039 -5.359 -2.539 1.00 96.00 101 HIS A N 1
ATOM 763 C CA . HIS A 1 101 ? 7.388 -4.283 -3.469 1.00 96.00 101 HIS A CA 1
ATOM 764 C C . HIS A 1 101 ? 6.191 -3.387 -3.805 1.00 96.00 101 HIS A C 1
ATOM 766 O O . HIS A 1 101 ? 6.340 -2.167 -3.847 1.00 96.00 101 HIS A O 1
ATOM 772 N N . ALA A 1 102 ? 4.998 -3.963 -3.973 1.00 96.69 102 ALA A N 1
ATOM 773 C CA . ALA A 1 102 ? 3.772 -3.203 -4.196 1.00 96.69 102 ALA A CA 1
ATOM 774 C C . ALA A 1 102 ? 3.426 -2.305 -2.998 1.00 96.69 102 ALA A C 1
ATOM 776 O O . ALA A 1 102 ? 3.127 -1.131 -3.198 1.00 96.69 102 ALA A O 1
ATOM 777 N N . ALA A 1 103 ? 3.528 -2.819 -1.767 1.00 97.00 103 ALA A N 1
ATOM 778 C CA . ALA A 1 103 ? 3.300 -2.047 -0.547 1.00 97.00 103 ALA A CA 1
ATOM 779 C C . ALA A 1 103 ? 4.248 -0.843 -0.455 1.00 97.00 103 ALA A C 1
ATOM 781 O O . ALA A 1 103 ? 3.795 0.285 -0.263 1.00 97.00 103 ALA A O 1
ATOM 782 N N . LYS A 1 104 ? 5.549 -1.059 -0.692 1.00 96.44 104 LYS A N 1
ATOM 783 C CA . LYS A 1 104 ? 6.544 0.022 -0.712 1.00 96.44 104 LYS A CA 1
ATOM 784 C C . LYS A 1 104 ? 6.251 1.053 -1.802 1.00 96.44 104 LYS A C 1
ATOM 786 O O . LYS A 1 104 ? 6.346 2.253 -1.566 1.00 96.44 104 LYS A O 1
ATOM 791 N N . LEU A 1 105 ? 5.893 0.605 -3.004 1.00 95.94 105 LEU A N 1
ATOM 792 C CA . LEU A 1 105 ? 5.585 1.518 -4.101 1.00 95.94 105 LEU A CA 1
ATOM 793 C C . LEU A 1 105 ? 4.332 2.358 -3.804 1.00 95.94 105 LEU A C 1
ATOM 795 O O . LEU A 1 105 ? 4.323 3.566 -4.045 1.00 95.94 105 LEU A O 1
ATOM 799 N N . LEU A 1 106 ? 3.291 1.745 -3.240 1.00 96.50 106 LEU A N 1
ATOM 800 C CA . LEU A 1 106 ? 2.080 2.443 -2.810 1.00 96.50 106 LEU A CA 1
ATOM 801 C C . LEU A 1 106 ? 2.382 3.452 -1.694 1.00 96.50 106 LEU A C 1
ATOM 803 O O . LEU A 1 106 ? 1.932 4.593 -1.784 1.00 96.50 106 LEU A O 1
ATOM 807 N N . SER A 1 107 ? 3.206 3.097 -0.702 1.00 96.56 107 SER A N 1
ATOM 808 C CA . SER A 1 107 ? 3.562 4.007 0.399 1.00 96.56 107 SER A CA 1
ATOM 809 C C . SER A 1 107 ? 4.339 5.241 -0.060 1.00 96.56 107 SER A C 1
ATOM 811 O O . SER A 1 107 ? 4.239 6.289 0.572 1.00 96.56 107 SER A O 1
ATOM 813 N N . LYS A 1 108 ? 5.059 5.159 -1.187 1.00 95.75 108 LYS A N 1
ATOM 814 C CA . LYS A 1 108 ? 5.747 6.306 -1.806 1.00 95.75 108 LYS A CA 1
ATOM 815 C C . LYS A 1 108 ? 4.889 7.116 -2.770 1.00 95.75 108 LYS A C 1
ATOM 817 O O . LYS A 1 108 ? 5.237 8.249 -3.076 1.00 95.75 108 LYS A O 1
ATOM 822 N N . THR A 1 109 ? 3.784 6.565 -3.258 1.00 95.12 109 THR A N 1
ATOM 823 C CA . THR A 1 109 ? 2.959 7.207 -4.298 1.00 95.12 109 THR A CA 1
ATOM 824 C C . THR A 1 109 ? 1.616 7.706 -3.774 1.00 95.12 109 THR A C 1
ATOM 826 O O . THR A 1 109 ? 0.945 8.472 -4.466 1.00 95.12 109 THR A O 1
ATOM 829 N N . VAL A 1 110 ? 1.224 7.323 -2.555 1.00 94.88 110 VAL A N 1
ATOM 830 C CA . VAL A 1 110 ? -0.092 7.628 -1.977 1.00 94.88 110 VAL A CA 1
ATOM 831 C C . VAL A 1 110 ? -0.397 9.127 -1.888 1.00 94.88 110 VAL A C 1
ATOM 833 O O . VAL A 1 110 ? -1.545 9.508 -2.076 1.00 94.88 110 VAL A O 1
ATOM 836 N N . GLU A 1 111 ? 0.601 9.989 -1.688 1.00 93.81 111 GLU A N 1
ATOM 837 C CA . GLU A 1 111 ? 0.416 11.451 -1.604 1.00 93.81 111 GLU A CA 1
ATOM 838 C C . GLU A 1 111 ? 0.209 12.126 -2.968 1.00 93.81 111 GLU A C 1
ATOM 840 O O . GLU A 1 111 ? -0.128 13.308 -3.040 1.00 93.81 111 GLU A O 1
ATOM 845 N N . THR A 1 112 ? 0.408 11.398 -4.068 1.00 93.44 112 THR A N 1
ATOM 846 C CA . THR A 1 112 ? 0.311 11.983 -5.406 1.00 93.44 112 THR A CA 1
ATOM 847 C C . THR A 1 112 ? -1.130 12.330 -5.773 1.00 93.44 112 THR A C 1
ATOM 849 O O . THR A 1 112 ? -2.085 11.628 -5.430 1.00 93.44 112 THR A O 1
ATOM 852 N N . GLN A 1 113 ? -1.284 13.390 -6.569 1.00 90.62 113 GLN A N 1
ATOM 853 C CA . GLN A 1 113 ? -2.587 13.827 -7.068 1.00 90.62 113 GLN A CA 1
ATOM 854 C C . GLN A 1 113 ? -3.317 12.718 -7.847 1.00 90.62 113 GLN A C 1
ATOM 856 O O . GLN A 1 113 ? -4.530 12.574 -7.712 1.00 90.62 113 GLN A O 1
ATOM 861 N N . VAL A 1 114 ? -2.579 11.884 -8.587 1.00 89.44 114 VAL A N 1
ATOM 862 C CA . VAL A 1 114 ? -3.130 10.734 -9.324 1.00 89.44 114 VAL A CA 1
ATOM 863 C C . VAL A 1 114 ? -3.825 9.750 -8.377 1.00 89.44 114 VAL A C 1
ATOM 865 O O . VAL A 1 114 ? -4.940 9.307 -8.651 1.00 89.44 114 VAL A O 1
ATOM 868 N N . VAL A 1 115 ? -3.212 9.431 -7.232 1.00 89.88 115 VAL A N 1
ATOM 869 C CA . VAL A 1 115 ? -3.826 8.541 -6.231 1.00 89.88 115 VAL A CA 1
ATOM 870 C C . VAL A 1 115 ? -5.028 9.205 -5.560 1.00 89.88 115 VAL A C 1
ATOM 872 O O . VAL A 1 115 ? -6.052 8.556 -5.340 1.00 89.88 115 VAL A O 1
ATOM 875 N N . MET A 1 116 ? -4.961 10.509 -5.294 1.00 90.88 116 MET A N 1
ATOM 876 C CA . MET A 1 116 ? -6.091 11.257 -4.732 1.00 90.88 116 MET A CA 1
ATOM 877 C C . MET A 1 116 ? -7.300 11.298 -5.677 1.00 90.88 116 MET A C 1
ATOM 879 O O . MET A 1 116 ? -8.444 11.205 -5.225 1.00 90.88 116 MET A O 1
ATOM 883 N N . GLU A 1 117 ? -7.069 11.409 -6.984 1.00 90.44 117 GLU A N 1
ATOM 884 C CA . GLU A 1 117 ? -8.115 11.349 -8.009 1.00 90.44 117 GLU A CA 1
ATOM 885 C C . GLU A 1 117 ? -8.715 9.949 -8.131 1.00 90.44 117 GLU A C 1
ATOM 887 O O . GLU A 1 117 ? -9.938 9.808 -8.190 1.00 90.44 117 GLU A O 1
ATOM 892 N N . LEU A 1 118 ? -7.882 8.909 -8.067 1.00 88.56 118 LEU A N 1
ATOM 893 C CA . LEU A 1 118 ? -8.333 7.520 -8.002 1.00 88.56 118 LEU A CA 1
ATOM 894 C C . LEU A 1 118 ? -9.247 7.267 -6.800 1.00 88.56 118 LEU A C 1
ATOM 896 O O . LEU A 1 118 ? -10.337 6.718 -6.958 1.00 88.56 118 LEU A O 1
ATOM 900 N N . LEU A 1 119 ? -8.856 7.726 -5.610 1.00 90.31 119 LEU A N 1
ATOM 901 C CA . LEU A 1 119 ? -9.670 7.603 -4.396 1.00 90.31 119 LEU A CA 1
ATOM 902 C C . LEU A 1 119 ? -10.989 8.376 -4.496 1.00 90.31 119 LEU A C 1
ATOM 904 O O . LEU A 1 119 ? -12.000 7.941 -3.946 1.00 90.31 119 LEU A O 1
ATOM 908 N N . LYS A 1 120 ? -11.001 9.509 -5.205 1.00 90.12 120 LYS A N 1
ATOM 909 C CA . LYS A 1 120 ? -12.217 10.291 -5.451 1.00 90.12 120 LYS A CA 1
ATOM 910 C C . LYS A 1 120 ? -13.172 9.573 -6.408 1.00 90.12 120 LYS A C 1
ATOM 912 O O . LYS A 1 120 ? -14.372 9.555 -6.153 1.00 90.12 120 LYS A O 1
ATOM 917 N N . ASN A 1 121 ? -12.652 9.002 -7.492 1.00 89.69 121 ASN A N 1
ATOM 918 C CA . ASN A 1 121 ? -13.464 8.456 -8.582 1.00 89.69 121 ASN A CA 1
ATOM 919 C C . ASN A 1 121 ? -13.856 6.985 -8.362 1.00 89.69 121 ASN A C 1
ATOM 921 O O . ASN A 1 121 ? -14.931 6.564 -8.777 1.00 89.69 121 ASN A O 1
ATOM 925 N N . ALA A 1 122 ? -12.997 6.207 -7.705 1.00 89.12 122 ALA A N 1
ATOM 926 C CA . ALA A 1 122 ? -13.136 4.763 -7.521 1.00 89.12 122 ALA A CA 1
ATOM 927 C C . ALA A 1 122 ? -12.851 4.334 -6.068 1.00 89.12 122 ALA A C 1
ATOM 929 O O . ALA A 1 122 ? -12.302 3.255 -5.831 1.00 89.12 122 ALA A O 1
ATOM 930 N N . GLY A 1 123 ? -13.220 5.178 -5.096 1.00 89.56 123 GLY A N 1
ATOM 931 C CA . GLY A 1 123 ? -12.874 5.020 -3.680 1.00 89.56 123 GLY A CA 1
ATOM 932 C C . GLY A 1 123 ? -13.166 3.634 -3.105 1.00 89.56 123 GLY A C 1
ATOM 933 O O . GLY A 1 123 ? -12.273 3.028 -2.525 1.00 89.56 123 GLY A O 1
ATOM 934 N N . GLU A 1 124 ? -14.362 3.085 -3.330 1.00 93.00 124 GLU A N 1
ATOM 935 C CA . GLU A 1 124 ? -14.730 1.755 -2.821 1.00 93.00 124 GLU A CA 1
ATOM 936 C C . GLU A 1 124 ? -13.778 0.660 -3.315 1.00 93.00 124 GLU A C 1
ATOM 938 O O . GLU A 1 124 ? -13.238 -0.117 -2.525 1.00 93.00 124 GLU A O 1
ATOM 943 N N . LYS A 1 125 ? -13.534 0.613 -4.628 1.00 91.25 125 LYS A N 1
ATOM 944 C CA . LYS A 1 125 ? -12.660 -0.392 -5.234 1.00 91.25 125 LYS A CA 1
ATOM 945 C C . LYS A 1 125 ? -11.210 -0.214 -4.786 1.00 91.25 125 LYS A C 1
ATOM 947 O O . LYS A 1 125 ? -10.558 -1.209 -4.474 1.00 91.25 125 LYS A O 1
ATOM 952 N N . CYS A 1 126 ? -10.733 1.029 -4.697 1.00 92.69 126 CYS A N 1
ATOM 953 C CA . CYS A 1 126 ? -9.390 1.339 -4.209 1.00 92.69 126 CYS A CA 1
ATOM 954 C C . CYS A 1 126 ? -9.195 0.838 -2.775 1.00 92.69 126 CYS A C 1
ATOM 956 O O . CYS A 1 126 ? -8.262 0.081 -2.516 1.00 92.69 126 CYS A O 1
ATOM 958 N N . ILE A 1 127 ? -10.098 1.198 -1.857 1.00 95.19 127 ILE A N 1
ATOM 959 C CA . ILE A 1 127 ? -10.005 0.790 -0.451 1.00 95.19 127 ILE A CA 1
ATOM 960 C C . ILE A 1 127 ? -10.083 -0.733 -0.318 1.00 95.19 127 ILE A C 1
ATOM 962 O O . ILE A 1 127 ? -9.244 -1.315 0.365 1.00 95.19 127 ILE A O 1
ATOM 966 N N . LYS A 1 128 ? -10.997 -1.407 -1.030 1.00 94.31 128 LYS A N 1
ATOM 967 C CA . LYS A 1 128 ? -11.093 -2.878 -1.008 1.00 94.31 128 LYS A CA 1
ATOM 968 C C . LYS A 1 128 ? -9.795 -3.564 -1.445 1.00 94.31 128 LYS A C 1
ATOM 970 O O . LYS A 1 128 ? -9.388 -4.543 -0.823 1.00 94.31 128 LYS A O 1
ATOM 975 N N . GLN A 1 129 ? -9.127 -3.058 -2.482 1.00 94.38 129 GLN A N 1
ATOM 976 C CA . GLN A 1 129 ? -7.866 -3.638 -2.960 1.00 94.38 129 GLN A CA 1
ATOM 977 C C . GLN A 1 129 ? -6.689 -3.335 -2.028 1.00 94.38 129 GLN A C 1
ATOM 979 O O . GLN A 1 129 ? -5.875 -4.221 -1.775 1.00 94.38 129 GLN A O 1
ATOM 984 N N . LEU A 1 130 ? -6.629 -2.129 -1.453 1.00 95.81 130 LEU A N 1
ATOM 985 C CA . LEU A 1 130 ? -5.629 -1.785 -0.438 1.00 95.81 130 LEU A CA 1
ATOM 986 C C . LEU A 1 130 ? -5.776 -2.659 0.811 1.00 95.81 130 LEU A C 1
ATOM 988 O O . LEU A 1 130 ? -4.783 -3.177 1.314 1.00 95.81 130 LEU A O 1
ATOM 992 N N . VAL A 1 131 ? -7.009 -2.873 1.276 1.00 95.81 131 VAL A N 1
ATOM 993 C CA . VAL A 1 131 ? -7.306 -3.758 2.409 1.00 95.81 131 VAL A CA 1
ATOM 994 C C . VAL A 1 131 ? -6.889 -5.190 2.097 1.00 95.81 131 VAL A C 1
ATOM 996 O O . VAL A 1 131 ? -6.152 -5.784 2.875 1.00 95.81 131 VAL A O 1
ATOM 999 N N . LYS A 1 132 ? -7.271 -5.721 0.930 1.00 95.25 132 LYS A N 1
ATOM 1000 C CA . LYS A 1 132 ? -6.868 -7.062 0.486 1.00 95.25 132 LYS A CA 1
ATOM 1001 C C . LYS A 1 132 ? -5.345 -7.227 0.463 1.00 95.25 132 LYS A C 1
ATOM 1003 O O . LYS A 1 132 ? -4.833 -8.239 0.936 1.00 95.25 132 LYS A O 1
ATOM 1008 N N . LEU A 1 133 ? -4.617 -6.242 -0.069 1.00 95.69 133 LEU A N 1
ATOM 1009 C CA . LEU A 1 133 ? -3.156 -6.269 -0.089 1.00 95.69 133 LEU A CA 1
ATOM 1010 C C . LEU A 1 133 ? -2.574 -6.240 1.330 1.00 95.69 133 LEU A C 1
ATOM 1012 O O . LEU A 1 133 ? -1.696 -7.042 1.633 1.00 95.69 133 LEU A O 1
ATOM 1016 N N . ALA A 1 134 ? -3.076 -5.363 2.202 1.00 95.62 134 ALA A N 1
ATOM 1017 C CA . ALA A 1 134 ? -2.615 -5.255 3.584 1.00 95.62 134 ALA A CA 1
ATOM 1018 C C . ALA A 1 134 ? -2.850 -6.543 4.385 1.00 95.62 134 ALA A C 1
ATOM 1020 O O . ALA A 1 134 ? -1.954 -6.972 5.111 1.00 95.62 134 ALA A O 1
ATOM 1021 N N . THR A 1 135 ? -4.005 -7.191 4.210 1.00 94.62 135 THR A N 1
ATOM 1022 C CA . THR A 1 135 ? -4.308 -8.484 4.834 1.00 94.62 135 THR A CA 1
ATOM 1023 C C . THR A 1 135 ? -3.325 -9.558 4.376 1.00 94.62 135 THR A C 1
ATOM 1025 O O . THR A 1 135 ? -2.685 -10.179 5.218 1.00 94.62 135 THR A O 1
ATOM 1028 N N . HIS A 1 136 ? -3.094 -9.709 3.066 1.00 94.75 136 HIS A N 1
ATOM 1029 C CA . HIS A 1 136 ? -2.118 -10.688 2.574 1.00 94.75 136 HIS A CA 1
ATOM 1030 C C . HIS A 1 136 ? -0.682 -10.394 3.048 1.00 94.75 136 HIS A C 1
ATOM 1032 O O . HIS A 1 136 ? 0.066 -11.315 3.359 1.00 94.75 136 HIS A O 1
ATOM 1038 N N . VAL A 1 137 ? -0.280 -9.118 3.114 1.00 94.88 137 VAL A N 1
ATOM 1039 C CA . VAL A 1 137 ? 1.042 -8.722 3.637 1.00 94.88 137 VAL A CA 1
ATOM 1040 C C . VAL A 1 137 ? 1.174 -9.066 5.123 1.00 94.88 137 VAL A C 1
ATOM 1042 O O . VAL A 1 137 ? 2.239 -9.495 5.559 1.00 94.88 137 VAL A O 1
ATOM 1045 N N . ARG A 1 138 ? 0.103 -8.909 5.909 1.00 91.62 138 ARG A N 1
ATOM 1046 C CA . ARG A 1 138 ? 0.076 -9.316 7.321 1.00 91.62 138 ARG A CA 1
ATOM 1047 C C . ARG A 1 138 ? 0.192 -10.836 7.465 1.00 91.62 138 ARG A C 1
ATOM 1049 O O . ARG A 1 138 ? 0.942 -11.312 8.315 1.00 91.62 138 ARG A O 1
ATOM 1056 N N . GLU A 1 139 ? -0.521 -11.585 6.627 1.00 93.12 139 GLU A N 1
ATOM 1057 C CA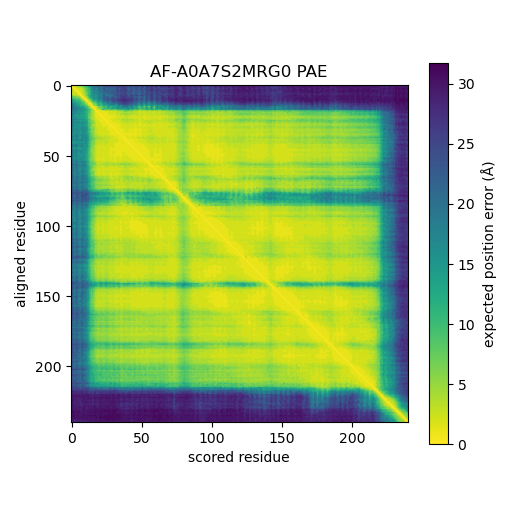 . GLU A 1 139 ? -0.505 -13.055 6.596 1.00 93.12 139 GLU A CA 1
ATOM 1058 C C . GLU A 1 139 ? 0.858 -13.635 6.194 1.00 93.12 139 GLU A C 1
ATOM 1060 O O . GLU A 1 139 ? 1.201 -14.736 6.621 1.00 93.12 139 GLU A O 1
ATOM 1065 N N . ASP A 1 140 ? 1.683 -12.880 5.459 1.00 91.06 140 ASP A N 1
ATOM 1066 C CA . ASP A 1 140 ? 3.065 -13.273 5.148 1.00 91.06 140 ASP A CA 1
ATOM 1067 C C . ASP A 1 140 ? 3.975 -13.387 6.386 1.00 91.06 140 ASP A C 1
ATOM 1069 O O . ASP A 1 140 ? 5.090 -13.914 6.308 1.00 91.06 140 ASP A O 1
ATOM 1073 N N . GLY A 1 141 ? 3.518 -12.898 7.540 1.00 86.44 141 GLY A N 1
ATOM 1074 C CA . GLY A 1 141 ? 4.163 -13.088 8.829 1.00 86.44 141 GLY A CA 1
ATOM 1075 C C . GLY A 1 141 ? 5.344 -12.152 9.097 1.00 86.44 141 GLY A C 1
ATOM 1076 O O . GLY A 1 141 ? 5.562 -11.135 8.437 1.00 86.44 141 GLY A O 1
ATOM 1077 N N . LYS A 1 142 ? 6.131 -12.501 10.125 1.00 79.12 142 LYS A N 1
ATOM 1078 C CA . LYS A 1 142 ? 7.140 -11.615 10.746 1.00 79.12 142 LYS A CA 1
ATOM 1079 C C . LYS A 1 142 ? 8.225 -11.101 9.789 1.00 79.12 142 LYS A C 1
ATOM 1081 O O . LYS A 1 142 ? 8.832 -10.074 10.069 1.00 79.12 142 LYS A O 1
ATOM 1086 N N . GLY A 1 143 ? 8.464 -11.778 8.665 1.00 78.25 143 GLY A N 1
ATOM 1087 C CA . GLY A 1 143 ? 9.432 -11.343 7.653 1.00 78.25 143 GLY A CA 1
ATOM 1088 C C . GLY A 1 143 ? 9.021 -10.089 6.868 1.00 78.25 143 GLY A C 1
ATOM 1089 O O . GLY A 1 143 ? 9.868 -9.50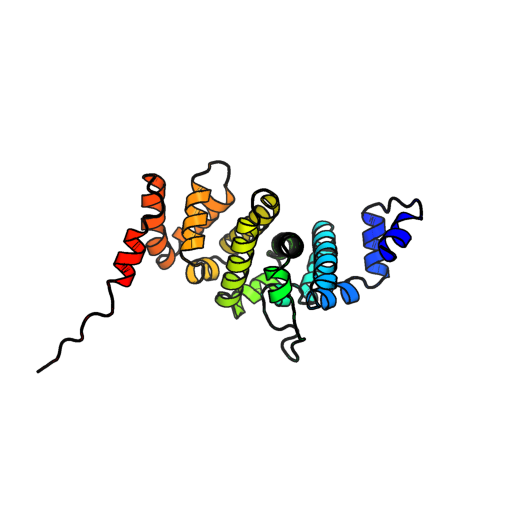2 6.200 1.00 78.25 143 GLY A O 1
ATOM 1090 N N . ASN A 1 144 ? 7.755 -9.660 6.955 1.00 84.81 144 ASN A N 1
ATOM 1091 C CA . ASN A 1 144 ? 7.196 -8.558 6.161 1.00 84.81 144 ASN A CA 1
ATOM 1092 C C . ASN A 1 144 ? 6.603 -7.420 7.008 1.00 84.81 144 ASN A C 1
ATOM 1094 O O . ASN A 1 144 ? 5.770 -6.654 6.525 1.00 84.81 144 ASN A O 1
ATOM 1098 N N . LEU A 1 145 ? 7.061 -7.259 8.256 1.00 88.19 145 LEU A N 1
ATOM 1099 C CA . LEU A 1 145 ? 6.607 -6.176 9.143 1.00 88.19 145 LEU A CA 1
ATOM 1100 C C . LEU A 1 145 ? 6.803 -4.784 8.531 1.00 88.19 145 LEU A C 1
ATOM 1102 O O . LEU A 1 145 ? 5.923 -3.937 8.646 1.00 88.19 145 LEU A O 1
ATOM 1106 N N . GLU A 1 146 ? 7.920 -4.563 7.836 1.00 92.62 146 GLU A N 1
ATOM 1107 C CA . GLU A 1 146 ? 8.181 -3.302 7.133 1.00 92.62 146 GLU A CA 1
ATOM 1108 C C . GLU A 1 146 ? 7.126 -3.030 6.052 1.00 92.62 146 GLU A C 1
ATOM 1110 O O . GLU A 1 146 ? 6.618 -1.920 5.939 1.00 92.62 146 GLU A O 1
ATOM 1115 N N . SER A 1 147 ? 6.741 -4.055 5.293 1.00 94.88 147 SER A N 1
ATOM 1116 C CA . SER A 1 147 ? 5.719 -3.932 4.252 1.00 94.88 147 SER A CA 1
ATOM 1117 C C . SER A 1 147 ? 4.329 -3.718 4.838 1.00 94.88 147 SER A C 1
ATOM 1119 O O . SER A 1 147 ? 3.522 -2.994 4.260 1.00 94.88 147 SER A O 1
ATOM 1121 N N . PHE A 1 148 ? 4.034 -4.312 5.995 1.00 94.88 148 PHE A N 1
ATOM 1122 C CA . PHE A 1 148 ? 2.790 -4.022 6.699 1.00 94.88 148 PHE A CA 1
ATOM 1123 C C . PHE A 1 148 ? 2.775 -2.576 7.216 1.00 94.88 148 PHE A C 1
ATOM 1125 O O . PHE A 1 148 ? 1.770 -1.884 7.075 1.00 94.88 148 PHE A O 1
ATOM 1132 N N . HIS A 1 149 ? 3.906 -2.080 7.722 1.00 94.50 149 HIS A N 1
ATOM 1133 C CA . HIS A 1 149 ? 4.068 -0.680 8.106 1.00 94.50 149 HIS A CA 1
ATOM 1134 C C . HIS A 1 149 ? 3.925 0.275 6.908 1.00 94.50 149 HIS A C 1
ATOM 1136 O O . HIS A 1 149 ? 3.263 1.303 7.030 1.00 94.50 149 HIS A O 1
ATOM 1142 N N . ASP A 1 150 ? 4.452 -0.083 5.731 1.00 96.88 150 ASP A N 1
ATOM 1143 C CA . ASP A 1 150 ? 4.216 0.657 4.484 1.00 96.88 150 ASP A CA 1
ATOM 1144 C C . ASP A 1 150 ? 2.715 0.753 4.164 1.00 96.88 150 ASP A C 1
ATOM 1146 O O . ASP A 1 150 ? 2.231 1.824 3.797 1.00 96.88 150 ASP A O 1
ATOM 1150 N N . MET A 1 151 ? 1.956 -0.334 4.347 1.00 97.25 151 MET A N 1
ATOM 1151 C CA . MET A 1 151 ? 0.501 -0.323 4.157 1.00 97.25 151 MET A CA 1
ATOM 1152 C C . MET A 1 151 ? -0.226 0.516 5.215 1.00 97.25 151 MET A C 1
ATOM 1154 O O . MET A 1 151 ? -1.157 1.242 4.870 1.00 97.25 151 MET A O 1
ATOM 1158 N N . LEU A 1 152 ? 0.205 0.482 6.481 1.00 96.38 152 LEU A N 1
ATOM 1159 C CA . LEU A 1 152 ? -0.318 1.383 7.516 1.00 96.38 152 LEU A CA 1
ATOM 1160 C C . LEU A 1 152 ? -0.069 2.849 7.157 1.00 96.38 152 LEU A C 1
ATOM 1162 O O . LEU A 1 152 ? -0.980 3.660 7.299 1.00 96.38 152 LEU A O 1
ATOM 1166 N N . ASN A 1 153 ? 1.111 3.175 6.623 1.00 96.88 153 ASN A N 1
ATOM 1167 C CA . ASN A 1 153 ? 1.413 4.516 6.130 1.00 96.88 153 ASN A CA 1
ATOM 1168 C C . ASN A 1 153 ? 0.467 4.926 4.993 1.00 96.88 153 ASN A C 1
ATOM 1170 O O . ASN A 1 153 ? -0.048 6.039 5.004 1.00 96.88 153 ASN A O 1
ATOM 1174 N N . VAL A 1 154 ? 0.152 4.021 4.058 1.00 97.38 154 VAL A N 1
ATOM 1175 C CA . VAL A 1 154 ? -0.852 4.288 3.010 1.00 97.38 154 VAL A CA 1
ATOM 1176 C C . VAL A 1 154 ? -2.207 4.648 3.624 1.00 97.38 154 VAL A C 1
ATOM 1178 O O . VAL A 1 154 ? -2.789 5.670 3.260 1.00 97.38 154 VAL A O 1
ATOM 1181 N N . PHE A 1 155 ? -2.717 3.851 4.568 1.00 97.69 155 PHE A N 1
ATOM 1182 C CA . PHE A 1 155 ? -4.003 4.142 5.211 1.00 97.69 155 PHE A CA 1
ATOM 1183 C C . PHE A 1 155 ? -3.975 5.430 6.032 1.00 97.69 155 PHE A C 1
ATOM 1185 O O . PHE A 1 155 ? -4.941 6.189 5.990 1.00 97.69 155 PHE A O 1
ATOM 1192 N N . PHE A 1 156 ? -2.871 5.705 6.724 1.00 97.44 156 PHE A N 1
ATOM 1193 C CA . PHE A 1 156 ? -2.670 6.936 7.476 1.00 97.44 156 PHE A CA 1
ATOM 1194 C C . PHE A 1 156 ? -2.694 8.161 6.558 1.00 97.44 156 PHE A C 1
ATOM 1196 O O . PHE A 1 156 ? -3.468 9.092 6.787 1.00 97.44 156 PHE A O 1
ATOM 1203 N N . THR A 1 157 ? -1.935 8.147 5.463 1.00 96.56 157 THR A N 1
ATOM 1204 C CA . THR A 1 157 ? -1.957 9.236 4.482 1.00 96.56 157 THR A CA 1
ATOM 1205 C C . THR A 1 157 ? -3.362 9.436 3.909 1.00 96.56 157 THR A C 1
ATOM 1207 O O . THR A 1 157 ? -3.841 10.569 3.822 1.00 96.56 157 THR A O 1
ATOM 1210 N N . ILE A 1 158 ? -4.069 8.351 3.570 1.00 96.12 158 ILE A N 1
ATOM 1211 C CA . ILE A 1 158 ? -5.460 8.433 3.103 1.00 96.12 158 ILE A CA 1
ATOM 1212 C C . ILE A 1 158 ? -6.357 9.036 4.185 1.00 96.12 158 ILE A C 1
ATOM 1214 O O . ILE A 1 158 ? -7.165 9.903 3.860 1.00 96.12 158 ILE A O 1
ATOM 1218 N N . SER A 1 159 ? -6.216 8.648 5.458 1.00 95.31 159 SER A N 1
ATOM 1219 C CA . SER A 1 159 ? -7.035 9.215 6.532 1.00 95.31 159 SER A CA 1
ATOM 1220 C C . SER A 1 159 ? -6.815 10.719 6.666 1.00 95.31 159 SER A C 1
ATOM 1222 O O . SER A 1 159 ? -7.782 11.458 6.818 1.00 95.31 159 SER A O 1
ATOM 1224 N N . GLN A 1 160 ? -5.573 11.198 6.540 1.00 94.50 160 GLN A N 1
ATOM 1225 C CA . GLN A 1 160 ? -5.282 12.631 6.644 1.00 94.50 160 GLN A CA 1
ATOM 1226 C C . GLN A 1 160 ? -5.815 13.431 5.446 1.00 94.50 160 GLN A C 1
ATOM 1228 O O . GLN A 1 160 ? -6.388 14.504 5.623 1.00 94.50 160 GLN A O 1
ATOM 1233 N N . LEU A 1 161 ? -5.646 12.921 4.222 1.00 92.81 161 LEU A N 1
ATOM 1234 C CA . LEU A 1 161 ? -5.943 13.680 3.001 1.00 92.81 161 LEU A CA 1
ATOM 1235 C C . LEU A 1 161 ? -7.382 13.493 2.499 1.00 92.81 161 LEU A C 1
ATOM 1237 O O . LEU A 1 161 ? -7.995 14.422 1.967 1.00 92.81 161 LEU A O 1
ATOM 1241 N N . ARG A 1 162 ? -7.929 12.282 2.629 1.00 89.38 162 ARG A N 1
ATOM 1242 C CA . ARG A 1 162 ? -9.244 11.864 2.120 1.00 89.38 162 ARG A CA 1
ATOM 1243 C C . ARG A 1 162 ? -9.893 10.856 3.086 1.00 89.38 162 ARG A C 1
ATOM 1245 O O . ARG A 1 162 ? -10.065 9.692 2.725 1.00 89.38 162 ARG A O 1
ATOM 1252 N N . PRO A 1 163 ? -10.334 11.287 4.281 1.00 89.50 163 PRO A N 1
ATOM 1253 C CA . PRO A 1 163 ? -10.912 10.376 5.272 1.00 89.50 163 PRO A CA 1
ATOM 1254 C C . PRO A 1 163 ? -12.219 9.713 4.818 1.00 89.50 163 PRO A C 1
ATOM 1256 O O . PRO A 1 163 ? -12.503 8.590 5.218 1.00 89.50 163 PRO A O 1
ATOM 1259 N N . GLY A 1 164 ? -13.004 10.373 3.957 1.00 89.62 164 GLY A N 1
ATOM 1260 C CA . GLY A 1 164 ? -14.334 9.905 3.543 1.00 89.62 164 GLY A CA 1
ATOM 1261 C C . GLY A 1 164 ? -14.358 8.487 2.949 1.00 89.62 164 GLY A C 1
ATOM 1262 O O . GLY A 1 164 ? -15.103 7.649 3.451 1.00 89.62 164 GLY A O 1
ATOM 1263 N N . PRO A 1 165 ? -13.564 8.177 1.904 1.00 90.62 165 PRO A N 1
ATOM 1264 C CA . PRO A 1 165 ? -13.459 6.815 1.380 1.00 90.62 165 PRO A CA 1
ATOM 1265 C C . PRO A 1 165 ? -13.060 5.773 2.433 1.00 90.62 165 PRO A C 1
ATOM 1267 O O . PRO A 1 165 ? -13.631 4.686 2.450 1.00 90.62 165 PRO A O 1
ATOM 1270 N N . LEU A 1 166 ? -12.121 6.104 3.325 1.00 91.12 166 LEU A N 1
ATOM 1271 C CA . LEU A 1 166 ? -11.677 5.192 4.379 1.00 91.12 166 LEU A CA 1
ATOM 1272 C C . LEU A 1 166 ? -12.815 4.910 5.377 1.00 91.12 166 LEU A C 1
ATOM 1274 O O . LEU A 1 166 ? -13.123 3.755 5.648 1.00 91.12 166 LEU A O 1
ATOM 1278 N N . ALA A 1 167 ? -13.512 5.953 5.833 1.00 90.38 167 ALA A N 1
ATOM 1279 C CA . ALA A 1 167 ? -14.639 5.842 6.761 1.00 90.38 167 ALA A CA 1
ATOM 1280 C C . ALA A 1 167 ? -15.826 5.041 6.201 1.00 90.38 167 ALA A C 1
ATOM 1282 O O . ALA A 1 167 ? -16.544 4.397 6.960 1.00 90.38 167 ALA A O 1
ATOM 1283 N N . ARG A 1 168 ? -16.036 5.070 4.878 1.00 90.94 168 ARG A N 1
ATOM 1284 C CA . ARG A 1 168 ? -17.186 4.427 4.221 1.00 90.94 168 ARG A CA 1
ATOM 1285 C C . ARG A 1 168 ? -16.940 2.992 3.772 1.00 90.94 168 ARG A C 1
ATOM 1287 O O . ARG A 1 168 ? -17.897 2.232 3.675 1.00 90.94 168 ARG A O 1
ATOM 1294 N N . TYR A 1 169 ? -15.703 2.650 3.407 1.00 93.69 169 TYR A N 1
ATOM 1295 C CA . TYR A 1 169 ? -15.424 1.423 2.649 1.00 93.69 169 TYR A CA 1
ATOM 1296 C C . TYR A 1 169 ? -14.444 0.459 3.320 1.00 93.69 169 TYR A C 1
ATOM 1298 O O . TYR A 1 169 ? -14.234 -0.635 2.792 1.00 93.69 169 TYR A O 1
ATOM 1306 N N . VAL A 1 170 ? -13.832 0.827 4.450 1.00 93.56 170 VAL A N 1
ATOM 1307 C CA . VAL A 1 170 ? -12.996 -0.110 5.213 1.00 93.56 170 VAL A CA 1
ATOM 1308 C C . VAL A 1 170 ? -13.892 -1.154 5.892 1.00 93.56 170 VAL A C 1
ATOM 1310 O O . VAL A 1 170 ? -14.852 -0.777 6.563 1.00 93.56 170 VAL A O 1
ATOM 1313 N N . PRO A 1 171 ? -13.612 -2.460 5.729 1.00 93.00 171 PRO A N 1
ATOM 1314 C CA . PRO A 1 171 ? -14.385 -3.511 6.380 1.00 93.00 171 PRO A CA 1
ATOM 1315 C C . PRO A 1 171 ? -14.082 -3.598 7.881 1.00 93.00 171 PRO A C 1
ATOM 1317 O O . PRO A 1 171 ? -12.999 -3.213 8.330 1.00 93.00 171 PRO A O 1
ATOM 1320 N N . GLY A 1 172 ? -15.024 -4.169 8.639 1.00 88.88 172 GLY A N 1
ATOM 1321 C CA . GLY A 1 172 ? -14.949 -4.302 10.097 1.00 88.88 172 GLY A CA 1
ATOM 1322 C C . GLY A 1 172 ? -13.648 -4.931 10.598 1.00 88.88 172 GLY A C 1
ATOM 1323 O O . GLY A 1 172 ? -13.030 -4.385 11.504 1.00 88.88 172 GLY A O 1
ATOM 1324 N N . ASP A 1 173 ? -13.159 -6.000 9.969 1.00 90.19 173 ASP A N 1
ATOM 1325 C CA . ASP A 1 173 ? -11.907 -6.672 10.366 1.00 90.19 173 ASP A CA 1
ATOM 1326 C C . ASP A 1 173 ? -10.689 -5.746 10.345 1.00 90.19 173 ASP A C 1
ATOM 1328 O O . ASP A 1 173 ? -9.829 -5.801 11.222 1.00 90.19 173 ASP A O 1
ATOM 1332 N N . MET A 1 174 ? -10.621 -4.855 9.355 1.00 94.00 174 MET A N 1
ATOM 1333 C CA . MET A 1 174 ? -9.534 -3.886 9.261 1.00 94.00 174 MET A CA 1
ATOM 1334 C C . MET A 1 174 ? -9.714 -2.747 10.279 1.00 94.00 174 MET A C 1
ATOM 1336 O O . MET A 1 174 ? -8.724 -2.246 10.806 1.00 94.00 174 MET A O 1
ATOM 1340 N N . LEU A 1 175 ? -10.955 -2.365 10.614 1.00 93.25 175 LEU A N 1
ATOM 1341 C CA . LEU A 1 175 ? -11.221 -1.430 11.716 1.00 93.25 175 LEU A CA 1
ATOM 1342 C C . LEU A 1 175 ? -10.812 -2.026 13.070 1.00 93.25 175 LEU A C 1
ATOM 1344 O O . LEU A 1 175 ? -10.132 -1.346 13.835 1.00 93.25 175 LEU A O 1
ATOM 1348 N N . ASN A 1 176 ? -11.160 -3.292 13.334 1.00 92.69 176 ASN A N 1
ATOM 1349 C CA . ASN A 1 176 ? -10.697 -4.034 14.512 1.00 92.69 176 ASN A CA 1
ATOM 1350 C C . ASN A 1 176 ? -9.169 -4.027 14.572 1.00 92.69 176 ASN A C 1
ATOM 1352 O O . ASN A 1 176 ? -8.603 -3.632 15.585 1.00 92.69 176 ASN A O 1
ATOM 1356 N N . LEU A 1 177 ? -8.500 -4.336 13.458 1.00 93.00 177 LEU A N 1
ATOM 1357 C CA . LEU A 1 177 ? -7.043 -4.306 13.384 1.00 93.00 177 LEU A CA 1
ATOM 1358 C C . LEU A 1 177 ? -6.452 -2.923 13.695 1.00 93.00 177 LEU A C 1
ATOM 1360 O O . LEU A 1 177 ? -5.476 -2.829 14.435 1.00 93.00 177 LEU A O 1
ATOM 1364 N N . PHE A 1 178 ? -7.013 -1.838 13.156 1.00 94.88 178 PHE A N 1
ATOM 1365 C CA . PHE A 1 178 ? -6.532 -0.493 13.487 1.00 94.88 178 PHE A CA 1
ATOM 1366 C C . PHE A 1 178 ? -6.709 -0.171 14.971 1.00 94.88 178 PHE A C 1
ATOM 1368 O O . PHE A 1 178 ? -5.807 0.417 15.568 1.00 94.88 178 PHE A O 1
ATOM 1375 N N . VAL A 1 179 ? -7.829 -0.573 15.575 1.00 94.12 179 VAL A N 1
ATOM 1376 C CA . VAL A 1 179 ? -8.070 -0.372 17.007 1.00 94.12 179 VAL A CA 1
ATOM 1377 C C . VAL A 1 179 ? -7.106 -1.205 17.848 1.00 94.12 179 VAL A C 1
ATOM 1379 O O . VAL A 1 179 ? -6.475 -0.641 18.739 1.00 94.12 179 VAL A O 1
ATOM 1382 N N . GLU A 1 180 ? -6.924 -2.490 17.539 1.00 91.88 180 GLU A N 1
ATOM 1383 C CA . GLU A 1 180 ? -5.956 -3.376 18.200 1.00 91.88 180 GLU A CA 1
ATOM 1384 C C . GLU A 1 180 ? -4.545 -2.784 18.162 1.00 91.88 180 GLU A C 1
ATOM 1386 O O . GLU A 1 180 ? -3.892 -2.654 19.195 1.00 91.88 180 GLU A O 1
ATOM 1391 N N . LEU A 1 181 ? -4.088 -2.358 16.979 1.00 92.38 181 LEU A N 1
ATOM 1392 C CA . LEU A 1 181 ? -2.776 -1.732 16.820 1.00 92.38 181 LEU A CA 1
ATOM 1393 C C . LEU A 1 181 ? -2.684 -0.414 17.587 1.00 92.38 181 LEU A C 1
ATOM 1395 O O . LEU A 1 181 ? -1.640 -0.128 18.157 1.00 92.38 181 LEU A O 1
ATOM 1399 N N . SER A 1 182 ? -3.758 0.379 17.644 1.00 93.62 182 SER A N 1
ATOM 1400 C CA . SER A 1 182 ? -3.749 1.673 18.340 1.00 93.62 182 SER A CA 1
ATOM 1401 C C . SER A 1 182 ? -3.547 1.574 19.856 1.00 93.62 182 SER A C 1
ATOM 1403 O O . SER A 1 182 ? -3.147 2.573 20.466 1.00 93.62 182 SER A O 1
ATOM 1405 N N . GLN A 1 183 ? -3.784 0.390 20.441 1.00 90.88 183 GLN A N 1
ATOM 1406 C CA . GLN A 1 183 ? -3.514 0.106 21.854 1.00 90.88 183 GLN A CA 1
ATOM 1407 C C . GLN A 1 183 ? -2.013 0.070 22.160 1.00 90.88 183 GLN A C 1
ATOM 1409 O O . GLN A 1 183 ? -1.606 0.357 23.284 1.00 90.88 183 GLN A O 1
ATOM 1414 N N . ASP A 1 184 ? -1.172 -0.248 21.172 1.00 88.62 184 ASP A N 1
ATOM 1415 C CA . ASP A 1 184 ? 0.278 -0.209 21.326 1.00 88.62 184 ASP A CA 1
ATOM 1416 C C . ASP A 1 184 ? 0.767 1.255 21.295 1.00 88.62 184 ASP A C 1
ATOM 1418 O O . ASP A 1 184 ? 0.551 1.973 20.307 1.00 88.62 184 ASP A O 1
ATOM 1422 N N . PRO A 1 185 ? 1.463 1.735 22.348 1.00 85.50 185 PRO A N 1
ATOM 1423 C CA . PRO A 1 185 ? 2.025 3.080 22.386 1.00 85.50 185 PRO A CA 1
ATOM 1424 C C . PRO A 1 185 ? 2.919 3.423 21.190 1.00 85.50 185 PRO A C 1
ATOM 1426 O O . PRO A 1 185 ? 2.969 4.591 20.806 1.00 85.50 185 PRO A O 1
ATOM 1429 N N . SER A 1 186 ? 3.591 2.426 20.606 1.00 87.69 186 SER A N 1
ATOM 1430 C CA . SER A 1 186 ? 4.519 2.575 19.481 1.00 87.69 186 SER A CA 1
ATOM 1431 C C . SER A 1 186 ? 3.838 2.731 18.114 1.00 87.69 186 SER A C 1
ATOM 1433 O O . SER A 1 186 ? 4.483 3.149 17.154 1.00 87.69 186 SER A O 1
ATOM 1435 N N . GLN A 1 187 ? 2.537 2.441 18.007 1.00 89.88 187 GLN A N 1
ATOM 1436 C CA . GLN A 1 187 ? 1.786 2.457 16.746 1.00 89.88 187 GLN A CA 1
ATOM 1437 C C . GLN A 1 187 ? 1.001 3.766 16.561 1.00 89.88 187 GLN A C 1
ATOM 1439 O O . GLN A 1 187 ? -0.231 3.787 16.484 1.00 89.88 187 GLN A O 1
ATOM 1444 N N . GLU A 1 188 ? 1.719 4.887 16.461 1.00 92.38 188 GLU A N 1
ATOM 1445 C CA . GLU A 1 188 ? 1.119 6.228 16.350 1.00 92.38 188 GLU A CA 1
ATOM 1446 C C . GLU A 1 188 ? 0.186 6.373 15.133 1.00 92.38 188 GLU A C 1
ATOM 1448 O O . GLU A 1 188 ? -0.913 6.917 15.256 1.00 92.38 188 GLU A O 1
ATOM 1453 N N . MET A 1 189 ? 0.564 5.814 13.976 1.00 94.88 189 MET A N 1
ATOM 1454 C CA . MET A 1 189 ? -0.258 5.875 12.759 1.00 94.88 189 MET A CA 1
ATOM 1455 C C . MET A 1 189 ? -1.629 5.223 12.942 1.00 94.88 189 MET A C 1
ATOM 1457 O O . MET A 1 189 ? -2.634 5.793 12.523 1.00 94.88 189 MET A O 1
ATOM 1461 N N . ALA A 1 190 ? -1.691 4.057 13.592 1.00 94.44 190 ALA A N 1
ATOM 1462 C CA . ALA A 1 190 ? -2.954 3.365 13.839 1.00 94.44 190 ALA A CA 1
ATOM 1463 C C . ALA A 1 190 ? -3.877 4.203 14.736 1.00 94.44 190 ALA A C 1
ATOM 1465 O O . ALA A 1 190 ? -5.067 4.348 14.452 1.00 94.44 190 ALA A O 1
ATOM 1466 N N . ARG A 1 191 ? -3.315 4.840 15.770 1.00 94.81 191 ARG A N 1
ATOM 1467 C CA . ARG A 1 191 ? -4.061 5.732 16.664 1.00 94.81 191 ARG A CA 1
ATOM 1468 C C . ARG A 1 191 ? -4.620 6.950 15.941 1.00 94.81 191 ARG A C 1
ATOM 1470 O O . ARG A 1 191 ? -5.792 7.283 16.119 1.00 94.81 191 ARG A O 1
ATOM 1477 N N . GLU A 1 192 ? -3.813 7.606 15.113 1.00 96.06 192 GLU A N 1
ATOM 1478 C CA . GLU A 1 192 ? -4.278 8.764 14.351 1.00 96.06 192 GLU A CA 1
ATOM 1479 C C . GLU A 1 192 ? -5.308 8.375 13.278 1.00 96.06 192 GLU A C 1
ATOM 1481 O O . GLU A 1 192 ? -6.272 9.118 13.092 1.00 96.06 192 GLU A O 1
ATOM 1486 N N . ILE A 1 193 ? -5.194 7.195 12.650 1.00 96.75 193 ILE A N 1
ATOM 1487 C CA . ILE A 1 193 ? -6.243 6.654 11.765 1.00 96.75 193 ILE A CA 1
ATOM 1488 C C . ILE A 1 193 ? -7.566 6.544 12.532 1.00 96.75 193 ILE A C 1
ATOM 1490 O O . ILE A 1 193 ? -8.563 7.131 12.111 1.00 96.75 193 ILE A O 1
ATOM 1494 N N . VAL A 1 194 ? -7.586 5.855 13.681 1.00 95.25 194 VAL A N 1
ATOM 1495 C CA . VAL A 1 194 ? -8.805 5.671 14.494 1.00 95.25 194 VAL A CA 1
ATOM 1496 C C . VAL A 1 194 ? -9.399 7.020 14.905 1.00 95.25 194 VAL A C 1
ATOM 1498 O O . VAL A 1 194 ? -10.598 7.249 14.749 1.00 95.25 194 VAL A O 1
ATOM 1501 N N . LYS A 1 195 ? -8.570 7.957 15.369 1.00 94.75 195 LYS A N 1
ATOM 1502 C CA . LYS A 1 195 ? -8.999 9.306 15.769 1.00 94.75 195 LYS A CA 1
ATOM 1503 C C . LYS A 1 195 ? -9.626 10.095 14.624 1.00 94.75 195 LYS A C 1
ATOM 1505 O O . LYS A 1 195 ? -10.585 10.830 14.850 1.00 94.75 195 LYS A O 1
ATOM 1510 N N . VAL A 1 196 ? -9.096 9.979 13.407 1.00 95.12 196 VAL A N 1
ATOM 1511 C CA . VAL A 1 196 ? -9.687 10.622 12.229 1.00 95.12 196 VAL A CA 1
ATOM 1512 C C . VAL A 1 196 ? -11.000 9.950 11.845 1.00 95.12 196 VAL A C 1
ATOM 1514 O O . VAL A 1 196 ? -11.978 10.651 11.593 1.00 95.12 196 VAL A O 1
ATOM 1517 N N . LEU A 1 197 ? -11.046 8.619 11.845 1.00 93.31 197 LEU A N 1
ATOM 1518 C CA . LEU A 1 197 ? -12.247 7.859 11.505 1.00 93.31 197 LEU A CA 1
ATOM 1519 C C . LEU A 1 197 ? -13.407 8.136 12.471 1.00 93.31 197 LEU A C 1
ATOM 1521 O O . LEU A 1 197 ? -14.537 8.303 12.024 1.00 93.31 197 LEU A O 1
ATOM 1525 N N . ARG A 1 198 ? -13.131 8.315 13.770 1.00 92.69 198 ARG A N 1
ATOM 1526 C CA . ARG A 1 198 ? -14.136 8.708 14.779 1.00 92.69 198 ARG A CA 1
ATOM 1527 C C . ARG A 1 198 ? -14.785 10.072 14.529 1.00 92.69 198 ARG A C 1
ATOM 1529 O O . ARG A 1 198 ? -15.805 10.363 15.136 1.00 92.69 198 ARG A O 1
ATOM 1536 N N . LYS A 1 199 ? -14.225 10.922 13.662 1.00 91.88 199 LYS A N 1
ATOM 1537 C CA . LYS A 1 199 ? -14.858 12.203 13.296 1.00 91.88 199 LYS A CA 1
ATOM 1538 C C . LYS A 1 199 ? -16.028 12.024 12.328 1.00 91.88 199 LYS A C 1
ATOM 1540 O O . LYS A 1 199 ? -16.823 12.950 12.180 1.00 91.88 199 LYS A O 1
ATOM 1545 N N . ASP A 1 200 ? -16.114 10.885 11.641 1.00 90.56 200 ASP A N 1
ATOM 1546 C CA . ASP A 1 200 ? -17.251 10.556 10.788 1.00 90.56 200 ASP A CA 1
ATOM 1547 C C . ASP A 1 200 ? -18.340 9.855 11.625 1.00 90.56 200 ASP A C 1
ATOM 1549 O O . ASP A 1 200 ? -18.072 8.788 12.178 1.00 90.56 200 ASP A O 1
ATOM 1553 N N . PRO A 1 201 ? -19.574 10.391 11.710 1.00 89.00 201 PRO A N 1
ATOM 1554 C CA . PRO A 1 201 ? -20.614 9.830 12.577 1.00 89.00 201 PRO A CA 1
ATOM 1555 C C . PRO A 1 201 ? -21.046 8.400 12.229 1.00 89.00 201 PRO A C 1
ATOM 1557 O O . PRO A 1 201 ? -21.588 7.697 13.082 1.00 89.00 201 PRO A O 1
ATOM 1560 N N . GLN A 1 202 ? -20.890 7.970 10.972 1.00 87.19 202 GLN A N 1
ATOM 1561 C CA . GLN A 1 202 ? -21.221 6.600 10.578 1.00 87.19 202 GLN A CA 1
ATOM 1562 C C . GLN A 1 202 ? -20.116 5.650 11.027 1.00 87.19 202 GLN A C 1
ATOM 1564 O O . GLN A 1 202 ? -20.407 4.607 11.609 1.00 87.19 202 GLN A O 1
ATOM 1569 N N . CYS A 1 203 ? -18.860 6.039 10.815 1.00 88.88 203 CYS A N 1
ATOM 1570 C CA . CYS A 1 203 ? -17.712 5.247 11.240 1.00 88.88 203 CYS A CA 1
ATOM 1571 C C . CYS A 1 203 ? -17.571 5.213 12.771 1.00 88.88 203 CYS A C 1
ATOM 1573 O O . CYS A 1 203 ? -17.263 4.165 13.327 1.00 88.88 203 CYS A O 1
ATOM 1575 N N . GLU A 1 204 ? -17.885 6.307 13.473 1.00 90.81 204 GLU A N 1
ATOM 1576 C CA . GLU A 1 204 ? -17.891 6.368 14.939 1.00 90.81 204 GLU A CA 1
ATOM 1577 C C . GLU A 1 204 ? -18.825 5.322 15.555 1.00 90.81 204 GLU A C 1
ATOM 1579 O O . GLU A 1 204 ? -18.427 4.627 16.484 1.00 90.81 204 GLU A O 1
ATOM 1584 N N . LYS A 1 205 ? -20.036 5.153 15.008 1.00 88.88 205 LYS A N 1
ATOM 1585 C CA . L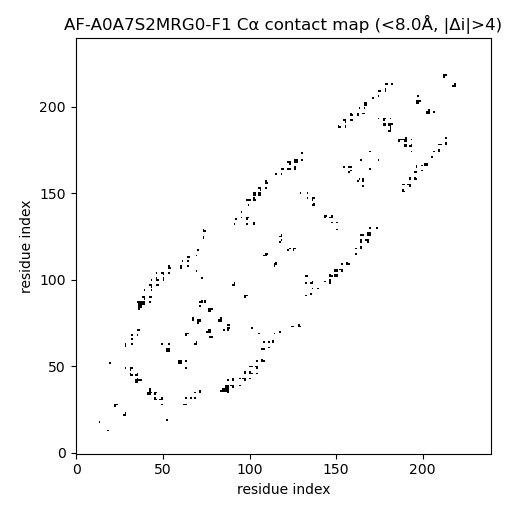YS A 1 205 ? -20.993 4.141 15.487 1.00 88.88 205 LYS A CA 1
ATOM 1586 C C . LYS A 1 205 ? -20.458 2.716 15.369 1.00 88.88 205 LYS A C 1
ATOM 1588 O O . LYS A 1 205 ? -20.770 1.891 16.217 1.00 88.88 205 LYS A O 1
ATOM 1593 N N . VAL A 1 206 ? -19.675 2.441 14.327 1.00 88.62 206 VAL A N 1
ATOM 1594 C CA . VAL A 1 206 ? -19.043 1.132 14.108 1.00 88.62 206 VAL A CA 1
ATOM 1595 C C . VAL A 1 206 ? -17.803 0.969 14.993 1.00 88.62 206 VAL A C 1
ATOM 1597 O O . VAL A 1 206 ? -17.567 -0.107 15.529 1.00 88.62 206 VAL A O 1
ATOM 1600 N N . LEU A 1 207 ? -17.022 2.035 15.186 1.00 88.94 207 LEU A N 1
ATOM 1601 C CA . LEU A 1 207 ? -15.793 2.015 15.981 1.00 88.94 207 LEU A CA 1
ATOM 1602 C C . LEU A 1 207 ? -16.039 1.989 17.490 1.00 88.94 207 LEU A C 1
ATOM 1604 O O . LEU A 1 207 ? -15.245 1.386 18.201 1.00 88.94 207 LEU A O 1
ATOM 1608 N N . ALA A 1 208 ? -17.098 2.630 17.986 1.00 88.19 208 ALA A N 1
ATOM 1609 C CA . ALA A 1 208 ? -17.405 2.709 19.413 1.00 88.19 208 ALA A CA 1
ATOM 1610 C C . ALA A 1 208 ? -17.406 1.335 20.120 1.00 88.19 208 ALA A C 1
ATOM 1612 O O . ALA A 1 208 ? -16.621 1.185 21.057 1.00 88.19 208 ALA A O 1
ATOM 1613 N N . PRO A 1 209 ? -18.164 0.316 19.659 1.00 89.19 209 PRO A N 1
ATOM 1614 C CA . PRO A 1 209 ? -18.143 -1.002 20.301 1.00 89.19 209 PRO A CA 1
ATOM 1615 C C . PRO A 1 209 ? -16.786 -1.711 20.163 1.00 89.19 209 PRO A C 1
ATOM 1617 O O . PRO A 1 209 ? -16.389 -2.477 21.035 1.00 89.19 209 PRO A O 1
ATOM 1620 N N . ILE A 1 210 ? -16.036 -1.457 19.086 1.00 89.88 210 ILE A N 1
ATOM 1621 C CA . ILE A 1 210 ? -14.707 -2.050 18.877 1.00 89.88 210 ILE A CA 1
ATOM 1622 C C . ILE A 1 210 ? -13.696 -1.478 19.881 1.00 89.88 210 ILE A C 1
ATOM 1624 O O . ILE A 1 210 ? -12.919 -2.227 20.470 1.00 89.88 210 ILE A O 1
ATOM 1628 N N . VAL A 1 211 ? -13.711 -0.158 20.080 1.00 88.56 211 VAL A N 1
ATOM 1629 C CA . VAL A 1 211 ? -12.834 0.542 21.028 1.00 88.56 211 VAL A CA 1
ATOM 1630 C C . VAL A 1 211 ? -13.151 0.135 22.463 1.00 88.56 211 VAL A C 1
ATOM 1632 O O . VAL A 1 211 ? -12.227 -0.192 23.196 1.00 88.56 211 VAL A O 1
ATOM 1635 N N . GLU A 1 212 ? -14.431 0.081 22.837 1.00 88.25 212 GLU A N 1
ATOM 1636 C CA . GLU A 1 212 ? -14.863 -0.350 24.174 1.00 88.25 212 GLU A CA 1
ATOM 1637 C C . GLU A 1 212 ? -14.371 -1.772 24.491 1.00 88.25 212 GLU A C 1
ATOM 1639 O O . GLU A 1 212 ? -13.728 -1.992 25.515 1.00 88.25 212 GLU A O 1
ATOM 1644 N N . ARG A 1 213 ? -14.550 -2.727 23.565 1.00 84.50 213 ARG A N 1
ATOM 1645 C CA . ARG A 1 213 ? -14.036 -4.100 23.737 1.00 84.50 213 ARG A CA 1
ATOM 1646 C C . ARG A 1 213 ? -12.513 -4.147 23.895 1.00 84.50 213 ARG A C 1
ATOM 1648 O O . ARG A 1 213 ? -12.011 -4.875 24.752 1.00 84.50 213 ARG A O 1
ATOM 1655 N N . ALA A 1 214 ? -11.788 -3.360 23.099 1.00 84.50 214 ALA A N 1
ATOM 1656 C CA . ALA A 1 214 ? -10.330 -3.302 23.157 1.00 84.50 214 ALA A CA 1
ATOM 1657 C C . ALA A 1 214 ? -9.814 -2.708 24.481 1.00 84.50 214 ALA A C 1
ATOM 1659 O O . ALA A 1 214 ? -8.851 -3.230 25.041 1.00 84.50 214 ALA A O 1
ATOM 1660 N N . GLU A 1 215 ? -10.465 -1.665 25.004 1.00 84.31 215 GLU A N 1
ATOM 1661 C CA . GLU A 1 215 ? -10.137 -1.054 26.302 1.00 84.31 215 GLU A CA 1
ATOM 1662 C C . GLU A 1 215 ? -10.410 -2.010 27.475 1.00 84.31 215 GLU A C 1
ATOM 1664 O O . GLU A 1 215 ? -9.659 -2.034 28.450 1.00 84.31 215 GLU A O 1
ATOM 1669 N N . GLU A 1 216 ? -11.437 -2.855 27.361 1.00 81.88 216 GLU A N 1
ATOM 1670 C CA . GLU A 1 216 ? -11.771 -3.883 28.352 1.00 81.88 216 GLU A CA 1
ATOM 1671 C C . GLU A 1 216 ? -10.918 -5.160 28.246 1.00 81.88 216 GLU A C 1
ATOM 1673 O O . GLU A 1 216 ? -11.090 -6.090 29.038 1.00 81.88 216 GLU A O 1
ATOM 1678 N N . GLY A 1 217 ? -9.997 -5.235 27.279 1.00 71.44 217 GLY A N 1
ATOM 1679 C CA . GLY A 1 217 ? -9.154 -6.410 27.051 1.00 71.44 217 GLY A CA 1
ATOM 1680 C C . GLY A 1 217 ? -9.926 -7.647 26.580 1.00 71.44 217 GLY A C 1
ATOM 1681 O O . GLY A 1 217 ? -9.415 -8.765 26.689 1.00 71.44 217 GLY A O 1
ATOM 1682 N N . ARG A 1 218 ? -11.149 -7.472 26.064 1.00 65.75 218 ARG A N 1
ATOM 1683 C CA . ARG A 1 218 ? -11.940 -8.552 25.466 1.00 65.75 218 ARG A CA 1
ATOM 1684 C C . ARG A 1 218 ? -11.535 -8.672 23.999 1.00 65.75 218 ARG A C 1
ATOM 1686 O O . ARG A 1 218 ? -11.690 -7.727 23.229 1.00 65.75 218 ARG A O 1
ATOM 1693 N N . GLY A 1 219 ? -10.953 -9.814 23.624 1.00 57.47 219 GLY A N 1
ATOM 1694 C CA . GLY A 1 219 ? -10.667 -10.124 22.218 1.00 57.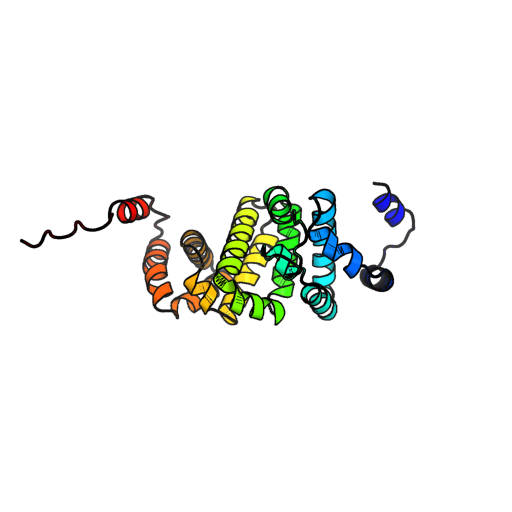47 219 GLY A CA 1
ATOM 1695 C C . GLY A 1 219 ? -11.953 -10.201 21.385 1.00 57.47 219 GLY A C 1
ATOM 1696 O O . GLY A 1 219 ? -13.046 -10.080 21.931 1.00 57.47 219 GLY A O 1
ATOM 1697 N N . GLN A 1 220 ? -11.840 -10.400 20.066 1.00 55.41 220 GLN A N 1
ATOM 1698 C CA . GLN A 1 220 ? -13.009 -10.613 19.202 1.00 55.41 220 GLN A CA 1
ATOM 1699 C C . GLN A 1 220 ? -13.852 -11.799 19.713 1.00 55.41 220 GLN A C 1
ATOM 1701 O O . GLN A 1 220 ? -13.526 -12.957 19.449 1.00 55.41 220 GLN A O 1
ATOM 1706 N N . ASP A 1 221 ? -14.934 -11.514 20.440 1.00 48.50 221 ASP A N 1
ATOM 1707 C CA . ASP A 1 221 ? -15.947 -12.507 20.785 1.00 48.50 221 ASP A CA 1
ATOM 1708 C C . ASP A 1 221 ? -16.743 -12.825 19.513 1.00 48.50 221 ASP A C 1
ATOM 1710 O O . ASP A 1 221 ? -17.493 -12.000 18.988 1.00 48.50 221 ASP A O 1
ATOM 1714 N N . ILE A 1 222 ? -16.561 -14.050 19.016 1.00 51.22 222 ILE A N 1
ATOM 1715 C CA . ILE A 1 222 ? -17.246 -14.641 17.849 1.00 51.22 222 ILE A CA 1
ATOM 1716 C C . ILE A 1 222 ? -18.786 -14.595 18.012 1.00 51.22 222 ILE A C 1
ATOM 1718 O O . ILE A 1 222 ? -19.533 -14.681 17.036 1.00 51.22 222 ILE A O 1
ATOM 1722 N N . ASP A 1 223 ? -19.271 -14.400 19.239 1.00 47.62 223 ASP A N 1
ATOM 1723 C CA . ASP A 1 223 ? -20.692 -14.349 19.575 1.00 47.62 223 ASP A CA 1
ATOM 1724 C C . ASP A 1 223 ? -21.414 -13.088 19.060 1.00 47.62 223 ASP A C 1
ATOM 1726 O O . ASP A 1 223 ? -22.613 -13.159 18.780 1.00 47.62 223 ASP A O 1
ATOM 1730 N N . ASP A 1 224 ? -20.722 -11.962 18.845 1.00 49.94 224 ASP A N 1
ATOM 1731 C CA . ASP A 1 224 ? -21.363 -10.736 18.334 1.00 49.94 224 ASP A CA 1
ATOM 1732 C C . ASP A 1 224 ? -21.695 -10.830 16.830 1.00 49.94 224 ASP A C 1
ATOM 1734 O O . ASP A 1 224 ? -22.771 -10.399 16.405 1.00 49.94 224 ASP A O 1
ATOM 1738 N N . GLU A 1 225 ? -20.836 -11.467 16.020 1.00 49.75 225 GLU A N 1
ATOM 1739 C CA . GLU A 1 225 ? -21.119 -11.722 14.594 1.00 49.75 225 GLU A CA 1
ATOM 1740 C C . GLU A 1 225 ? -22.283 -12.707 14.411 1.00 49.75 225 GLU A C 1
ATOM 1742 O O . GLU A 1 225 ? -23.111 -12.555 13.507 1.00 49.75 225 GLU A O 1
ATOM 1747 N N . LEU A 1 226 ? -22.401 -13.689 15.311 1.00 43.62 226 LEU A N 1
ATOM 1748 C CA . LEU A 1 226 ? -23.544 -14.599 15.358 1.00 43.62 226 LEU A CA 1
ATOM 1749 C C . LEU A 1 226 ? -24.835 -13.860 15.733 1.00 43.62 226 LEU A C 1
ATOM 1751 O O . LEU A 1 226 ? -25.876 -14.116 15.128 1.00 43.62 226 LEU A O 1
ATOM 1755 N N . GLN A 1 227 ? -24.798 -12.910 16.670 1.00 46.44 227 GLN A N 1
ATOM 1756 C CA . GLN A 1 227 ? -25.991 -12.148 17.055 1.00 46.44 227 GLN A CA 1
ATOM 1757 C C . GLN A 1 227 ? -26.478 -11.177 15.971 1.00 46.44 227 GLN A C 1
ATOM 1759 O O . GLN A 1 227 ? -27.693 -10.996 15.832 1.00 46.44 227 GLN A O 1
ATOM 1764 N N . GLU A 1 228 ? -25.588 -10.581 15.174 1.00 47.12 228 GLU A N 1
ATOM 1765 C CA . GLU A 1 228 ? -25.993 -9.779 14.010 1.00 47.12 228 GLU A CA 1
ATOM 1766 C C . GLU A 1 228 ? -26.528 -10.643 12.859 1.00 47.12 228 GLU A C 1
ATOM 1768 O O . GLU A 1 228 ? -27.545 -10.287 12.261 1.00 47.12 228 GLU A O 1
ATOM 1773 N N . ALA A 1 229 ? -25.945 -11.820 12.603 1.00 50.81 229 ALA A N 1
ATOM 1774 C CA . ALA A 1 229 ? -26.447 -12.758 11.594 1.00 50.81 229 ALA A CA 1
ATOM 1775 C C . ALA A 1 229 ? -27.812 -13.381 11.961 1.00 50.81 229 ALA A C 1
ATOM 1777 O O . ALA A 1 229 ? -28.611 -13.702 11.078 1.00 50.81 229 ALA A O 1
ATOM 1778 N N . ILE A 1 230 ? -28.114 -13.524 13.258 1.00 46.72 230 ILE A N 1
ATOM 1779 C CA . ILE A 1 230 ? -29.403 -14.034 13.760 1.00 46.72 230 ILE A CA 1
ATOM 1780 C C . ILE A 1 230 ? -30.510 -12.964 13.698 1.00 46.72 230 ILE A C 1
ATOM 1782 O O . ILE A 1 230 ? -31.692 -13.308 13.609 1.00 46.72 230 ILE A O 1
ATOM 1786 N N . LYS A 1 231 ? -30.173 -11.666 13.640 1.00 46.25 231 LYS A N 1
ATOM 1787 C CA . LYS A 1 231 ? -31.130 -10.565 13.401 1.00 46.25 231 LYS A CA 1
ATOM 1788 C C . LYS A 1 231 ? -31.510 -10.436 11.915 1.00 46.25 231 LYS A C 1
ATOM 1790 O O . LYS A 1 231 ? -31.494 -9.346 11.344 1.00 46.25 231 LYS A O 1
ATOM 1795 N N . GLY A 1 232 ? -31.888 -11.555 11.295 1.00 40.91 232 GLY A N 1
ATOM 1796 C CA . GLY A 1 232 ? -32.503 -11.593 9.968 1.00 40.91 232 GLY A CA 1
ATOM 1797 C C . GLY A 1 232 ? -33.733 -10.671 9.851 1.00 40.91 232 GLY A C 1
ATOM 1798 O O . GLY A 1 232 ? -34.271 -10.205 10.862 1.00 40.91 232 GLY A O 1
ATOM 1799 N N . PRO A 1 233 ? -34.185 -10.376 8.617 1.00 43.03 233 PRO A N 1
ATOM 1800 C CA . PRO A 1 233 ? -35.146 -9.313 8.348 1.00 43.0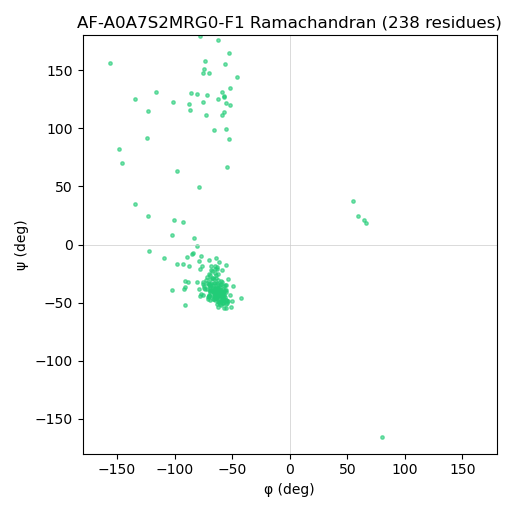3 233 PRO A CA 1
ATOM 1801 C C . PRO A 1 233 ? -36.435 -9.528 9.143 1.00 43.03 233 PRO A C 1
ATOM 1803 O O . PRO A 1 233 ? -37.039 -10.600 9.097 1.00 43.03 233 PRO A O 1
ATOM 1806 N N . SER A 1 234 ? -36.842 -8.493 9.883 1.00 42.75 234 SER A N 1
ATOM 1807 C CA . SER A 1 234 ? -38.056 -8.511 10.696 1.00 42.75 234 SER A CA 1
ATOM 1808 C C . SER A 1 234 ? -39.261 -8.964 9.861 1.00 42.75 234 SER A C 1
ATOM 1810 O O . SER A 1 234 ? -39.432 -8.478 8.738 1.00 42.75 234 SER A O 1
ATOM 1812 N N . PRO A 1 235 ? -40.117 -9.866 10.376 1.00 39.72 235 PRO A N 1
ATOM 1813 C CA . PRO A 1 235 ? -41.273 -10.334 9.630 1.00 39.72 235 PRO A CA 1
ATOM 1814 C C . PRO A 1 235 ? -42.204 -9.153 9.343 1.00 39.72 235 PRO A C 1
ATOM 1816 O O . PRO A 1 235 ? -42.609 -8.423 10.253 1.00 39.72 235 PRO A O 1
ATOM 1819 N N . MET A 1 236 ? -42.526 -8.962 8.059 1.00 39.84 236 MET A N 1
ATOM 1820 C CA . MET A 1 236 ? -43.555 -8.025 7.621 1.00 39.84 236 MET A CA 1
ATOM 1821 C C . MET A 1 236 ? -44.842 -8.312 8.396 1.00 39.84 236 MET A C 1
ATOM 1823 O O . MET A 1 236 ? -45.397 -9.407 8.314 1.00 39.84 236 MET A O 1
ATOM 1827 N N . ARG A 1 237 ? -45.319 -7.311 9.143 1.00 37.38 237 ARG A N 1
ATOM 1828 C CA . ARG A 1 237 ? -46.671 -7.312 9.701 1.00 37.38 237 ARG A CA 1
ATOM 1829 C C . ARG A 1 237 ? -47.658 -7.413 8.540 1.00 37.38 237 ARG A C 1
ATOM 1831 O O . ARG A 1 237 ? -47.786 -6.470 7.763 1.00 37.38 237 ARG A O 1
ATOM 1838 N N . SER A 1 238 ? -48.347 -8.545 8.444 1.00 40.69 238 SER A N 1
ATOM 1839 C CA . SER A 1 238 ? -49.568 -8.678 7.658 1.00 40.69 238 SER A CA 1
ATOM 1840 C C . SER A 1 238 ? -50.579 -7.647 8.162 1.00 40.69 238 SER A C 1
ATOM 1842 O O . SER A 1 238 ? -51.007 -7.709 9.317 1.00 40.69 238 SER A O 1
ATOM 1844 N N . LEU A 1 239 ? -50.907 -6.674 7.318 1.00 41.72 239 LEU A N 1
ATOM 1845 C CA . LEU A 1 239 ? -52.067 -5.815 7.513 1.00 41.72 239 LEU A CA 1
ATOM 1846 C C . LEU A 1 239 ? -53.299 -6.588 7.032 1.00 41.72 239 LEU A C 1
ATOM 1848 O O . LEU A 1 239 ? -53.269 -7.175 5.949 1.00 41.72 239 LEU A O 1
ATOM 1852 N N . ASN A 1 240 ? -54.311 -6.613 7.900 1.00 41.38 240 ASN A N 1
ATOM 1853 C CA . ASN A 1 240 ? -55.663 -7.106 7.636 1.00 41.38 240 ASN A CA 1
ATOM 1854 C C . ASN A 1 240 ? -56.306 -6.412 6.432 1.00 41.38 240 ASN A C 1
ATOM 1856 O O . ASN A 1 240 ? -56.049 -5.197 6.261 1.00 41.38 240 ASN A O 1
#

Secondary structure (DSSP, 8-state):
-HHHHHHHSS-----HHHHHHHHHHTTHHHHHHHHHTS-HHHHHHHHHHHHHHHTT-HHHHHHHHHTTHHHHHTT--SSTTSPPP--HHHHHHH-HHHHHHHHHHHHHHTTSHHHHHHHHHHHHHHHHHHHHHHHHHHHT-GGGHHHHHHHHHHHHHHHHH-HHHHHHH--HHHHHHHHHHHTSTT-HHHHHHHHHHTTSHHHHHHHHHHHHHHHTT----HHHHHHHHH-PPPPP----

InterPro domains:
  IPR016024 Armadillo-type fold [SSF48371] (43-199)
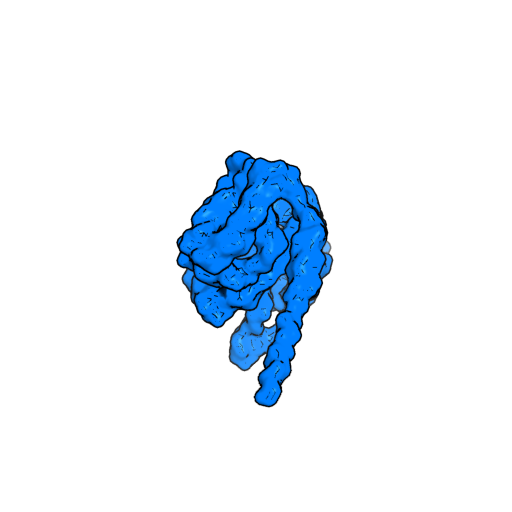
Sequence (240 aa):
KALEYRLLVKDRELERDSFEDAFHAGNGYFVAIPLVQGPTPFAEPALLILATMAQTSAANINHIVGLSTIHALIGMPSPDAKPMPSHVDQTLKTCSLARKHAAKLLSKTVETQVVMELLKNAGEKCIKQLVKLATHVREDGKGNLESFHDMLNVFFTISQLRPGPLARYVPGDMLNLFVELSQDPSQEMAREIVKVLRKDPQCEKVLAPIVERAEEGRGQDIDDELQEAIKGPSPMRSLN